Protein AF-A0A927MAY1-F1 (afdb_monomer)

Organism: NCBI:txid1544732

Nearest PDB structures (foldseek):
  9etf-assembly1_B  TM=7.112E-01  e=3.412E+00  Gallus gallus
  1p32-assembly1_A  TM=3.201E-01  e=2.098E+00  Homo sapiens
  2mm3-assembly1_A  TM=2.172E-01  e=4.013E+00  Homo sapiens

Solvent-accessible surface area (backbone atoms only — not comparable to full-atom values): 18296 Å² total; per-residue (Å²): 132,54,76,67,57,50,50,50,52,53,30,52,52,50,39,58,44,51,61,57,50,41,74,50,78,62,80,66,53,69,68,56,52,50,50,53,40,44,77,62,63,32,42,82,47,82,94,51,99,52,60,30,31,33,48,89,91,35,41,35,42,49,49,73,57,90,89,45,39,37,36,44,31,49,71,47,77,74,51,42,52,67,79,56,49,71,87,80,36,101,43,70,69,59,47,51,52,53,52,54,48,52,51,52,54,42,52,51,49,41,52,53,34,55,64,68,51,68,53,52,72,44,60,93,80,27,49,59,95,61,73,89,42,80,66,57,50,57,22,32,42,69,32,25,13,37,37,33,24,46,44,52,80,96,46,88,42,46,42,27,32,35,39,36,40,26,60,35,15,54,46,72,58,53,36,40,72,62,32,60,59,61,97,72,74,69,89,77,65,59,70,63,39,26,65,68,33,70,44,63,70,33,63,54,57,52,52,44,39,66,54,48,40,43,27,19,46,57,84,42,45,28,46,56,36,73,91,69,48,61,56,61,45,77,35,64,68,44,73,95,84,53,48,65,43,60,31,33,36,69,43,31,36,32,83,82,54,28,34,32,21,38,40,53,53,66,59,94,41,27,74,69,25,23,33,33,42,32,28,73,85,71,50,72,47,82,41,99,39,42,70,54,56,48,49,42,44,37,62,68,57,75,36,81,57,87,74,52,61,91,67,58,46,49,100,74,43,42,64,45,63,63,70,78,75,78,85,78,120

Mean predicted aligned error: 5.96 Å

pLDDT: mean 89.01, std 9.97, range [28.97, 97.81]

Foldseek 3Di:
DDPLVLLLVLLVLVLLLLQLCLVVQAQDDPVVNVVSCVVSVWDFDDDDPWTWTDDPPKIWTWDDDQQKTKIKIWRDWLDFLVVLPCVVDPDPVVSVVVVVVSVVVLLVSQVSSVVSSVFAAFDPLFDDPCVVADRWGWGDRNQWIWIWGQPDPPDRGIGTTIIMIMGGTPLVVLLCVQAPADPDADDDPQVVLCVQLVFHAAVLVVSCCRGHNFWDKQLFKTFQGSVRKHHWAWAFQDDPVRDTFFTWTWTIATPQGWTKIWRDDPRVPNNQTWIWIAAPVRDIDTDRHDPSSVSSNQSVVVHDDPRDDPCPPPPRMYIDHDDPCPPVD

Secondary structure (DSSP, 8-state):
--HHHHHHHHHHHHHHHHHHHTT--S---HHHHHHHHHHTT-EE-SS-SS-EEEETTEEEEEEE-SS-EEEEEEEEE---GGGS-GGGSSSHHHHHHHHHHHHHHHHHHHHHHHHHH-PPBPPTTS--TTTT-SSEEEEEETTEEEEEEEE-TTSSS--EEEEEEEE-SSHHHHHHHHSPPPS------HHHHHHHHTSPPPHHHHHHHHHT-SEEETTTEEEPPGGG--PPBPPPEETTTTEEPPPEEEEEEETTS-EEEEEPPPGGGGGG-EEEEE-TTS-EEEESS-HHHHHHHHHTTS---TTS-TTPSPSS--EEE---GGG--

Structure (mmCIF, N/CA/C/O backbone):
data_AF-A0A927MAY1-F1
#
_entry.id   AF-A0A927MAY1-F1
#
loop_
_atom_site.group_PDB
_atom_site.id
_atom_site.type_symbol
_atom_site.label_atom_id
_atom_site.label_alt_id
_atom_site.label_comp_id
_atom_site.label_asym_id
_atom_site.label_entity_id
_atom_site.label_seq_id
_atom_site.pdbx_PDB_ins_code
_atom_site.Cartn_x
_atom_site.Cartn_y
_atom_site.Cartn_z
_atom_site.occupancy
_atom_site.B_iso_or_equiv
_atom_site.auth_seq_id
_atom_site.auth_comp_id
_atom_site.auth_asym_id
_atom_site.auth_atom_id
_atom_site.pdbx_PDB_model_num
ATOM 1 N N . MET A 1 1 ? 18.427 -5.439 -33.978 1.00 66.19 1 MET A N 1
ATOM 2 C CA . MET A 1 1 ? 17.299 -5.083 -33.098 1.00 66.19 1 MET A CA 1
ATOM 3 C C . MET A 1 1 ? 17.628 -3.717 -32.536 1.00 66.19 1 MET A C 1
ATOM 5 O O . MET A 1 1 ? 18.771 -3.542 -32.130 1.00 66.19 1 MET A O 1
ATOM 9 N N . THR A 1 2 ? 16.739 -2.732 -32.656 1.00 87.19 2 THR A N 1
ATOM 10 C CA . THR A 1 2 ? 17.025 -1.386 -32.124 1.00 87.19 2 THR A CA 1
ATOM 11 C C . THR A 1 2 ? 16.888 -1.382 -30.598 1.00 87.19 2 THR A C 1
ATOM 13 O O . THR A 1 2 ? 16.208 -2.249 -30.052 1.00 87.19 2 THR A O 1
ATOM 16 N N . ARG A 1 3 ? 17.504 -0.411 -29.906 1.00 84.81 3 ARG A N 1
ATOM 17 C CA . ARG A 1 3 ? 17.357 -0.219 -28.447 1.00 84.81 3 ARG A CA 1
ATOM 18 C C . ARG A 1 3 ? 15.876 -0.131 -28.032 1.00 84.81 3 ARG A C 1
ATOM 20 O O . ARG A 1 3 ? 15.461 -0.735 -27.054 1.00 84.81 3 ARG A O 1
ATOM 27 N N . VAL A 1 4 ? 15.055 0.522 -28.857 1.00 81.69 4 VAL A N 1
ATOM 28 C CA . VAL A 1 4 ? 13.599 0.639 -28.669 1.00 81.69 4 VAL A CA 1
ATOM 29 C C . VAL A 1 4 ? 12.875 -0.711 -28.772 1.00 81.69 4 VAL A C 1
ATOM 31 O O . VAL A 1 4 ? 11.947 -0.970 -28.007 1.00 81.69 4 VAL A O 1
ATOM 34 N N . ASP A 1 5 ? 13.274 -1.587 -29.701 1.00 87.06 5 ASP A N 1
ATOM 35 C CA . ASP A 1 5 ? 12.659 -2.918 -29.837 1.00 87.06 5 ASP A CA 1
ATOM 36 C C . ASP A 1 5 ? 12.933 -3.800 -28.611 1.00 87.06 5 ASP A C 1
ATOM 38 O O . ASP A 1 5 ? 12.076 -4.594 -28.222 1.00 87.06 5 ASP A O 1
ATOM 42 N N . ASP A 1 6 ? 14.099 -3.627 -27.984 1.00 90.06 6 ASP A N 1
ATOM 43 C CA . ASP A 1 6 ? 14.466 -4.328 -26.755 1.00 90.06 6 ASP A CA 1
ATOM 44 C C . ASP A 1 6 ? 13.564 -3.911 -25.582 1.00 90.06 6 ASP A C 1
ATOM 46 O O . ASP A 1 6 ? 12.919 -4.755 -24.955 1.00 90.06 6 ASP A O 1
ATOM 50 N N . TYR A 1 7 ? 13.381 -2.604 -25.363 1.00 88.94 7 TYR A N 1
ATOM 51 C CA . TYR A 1 7 ? 12.480 -2.098 -24.319 1.00 88.94 7 TYR A CA 1
ATOM 52 C C . TYR A 1 7 ? 11.027 -2.534 -24.514 1.00 88.94 7 TYR A C 1
ATOM 54 O O . TYR A 1 7 ? 10.342 -2.858 -23.542 1.00 88.94 7 TYR A O 1
ATOM 62 N N . ARG A 1 8 ? 10.555 -2.627 -25.762 1.00 89.31 8 ARG A N 1
ATOM 63 C CA . ARG A 1 8 ? 9.222 -3.175 -26.058 1.00 89.31 8 ARG A CA 1
ATOM 64 C C . ARG A 1 8 ? 9.106 -4.644 -25.668 1.00 89.31 8 ARG A C 1
ATOM 66 O O . ARG A 1 8 ? 8.098 -5.028 -25.082 1.00 89.31 8 ARG A O 1
ATOM 73 N N . ALA A 1 9 ? 10.127 -5.453 -25.944 1.00 90.75 9 ALA A N 1
ATOM 74 C CA . ALA A 1 9 ? 10.134 -6.856 -25.543 1.00 90.75 9 ALA A CA 1
ATOM 75 C C . ALA A 1 9 ? 10.132 -7.012 -24.010 1.00 90.75 9 ALA A C 1
ATOM 77 O O . ALA A 1 9 ? 9.405 -7.858 -23.483 1.00 90.75 9 ALA A O 1
ATOM 78 N N . ARG A 1 10 ? 10.886 -6.174 -23.283 1.00 92.56 10 ARG A N 1
ATOM 79 C CA . ARG A 1 10 ? 10.865 -6.129 -21.808 1.00 92.56 10 ARG A CA 1
ATOM 80 C C . ARG A 1 10 ? 9.489 -5.706 -21.273 1.00 92.56 10 ARG A C 1
ATOM 82 O O . ARG A 1 10 ? 8.960 -6.358 -20.373 1.00 92.56 10 ARG A O 1
ATOM 89 N N . ALA A 1 11 ? 8.867 -4.692 -21.879 1.00 91.19 11 ALA A N 1
ATOM 90 C CA . ALA A 1 11 ? 7.514 -4.249 -21.538 1.00 91.19 11 ALA A CA 1
ATOM 91 C C . ALA A 1 11 ? 6.457 -5.341 -21.775 1.00 91.19 11 ALA A C 1
ATOM 93 O O . ALA A 1 11 ? 5.590 -5.542 -20.929 1.00 91.19 11 ALA A O 1
ATOM 94 N N . ASP A 1 12 ? 6.545 -6.092 -22.878 1.00 91.94 12 ASP A N 1
ATOM 95 C CA . ASP A 1 12 ? 5.635 -7.209 -23.166 1.00 91.94 12 ASP A CA 1
ATOM 96 C C . ASP A 1 12 ? 5.771 -8.341 -22.125 1.00 91.94 12 ASP A C 1
ATOM 98 O O . ASP A 1 12 ? 4.766 -8.918 -21.698 1.00 91.94 12 ASP A O 1
ATOM 102 N N . ARG A 1 13 ? 6.995 -8.631 -21.652 1.00 93.62 13 ARG A N 1
ATOM 103 C CA . ARG A 1 13 ? 7.222 -9.584 -20.546 1.00 93.62 13 ARG A CA 1
ATOM 104 C C . ARG A 1 13 ? 6.607 -9.087 -19.238 1.00 93.62 13 ARG A C 1
ATOM 106 O O . ARG A 1 13 ? 5.946 -9.866 -18.549 1.00 93.62 13 ARG A O 1
ATOM 113 N N . LEU A 1 14 ? 6.789 -7.806 -18.911 1.00 94.38 14 LEU A N 1
ATOM 114 C CA . LEU A 1 14 ? 6.176 -7.192 -17.734 1.00 94.38 14 LEU A CA 1
ATOM 115 C C . LEU A 1 14 ? 4.644 -7.228 -17.824 1.00 94.38 14 LEU A C 1
ATOM 117 O O . LEU A 1 14 ? 3.992 -7.615 -16.861 1.00 94.38 14 LEU A O 1
ATOM 121 N N . ALA A 1 15 ? 4.063 -6.906 -18.981 1.00 92.81 15 ALA A N 1
ATOM 122 C CA . ALA A 1 15 ? 2.619 -6.966 -19.202 1.00 92.81 15 ALA A CA 1
ATOM 123 C C . ALA A 1 15 ? 2.067 -8.382 -18.972 1.00 92.81 15 ALA A C 1
ATOM 125 O O . ALA A 1 15 ? 1.061 -8.558 -18.282 1.00 92.81 15 ALA A O 1
ATOM 126 N N . ALA A 1 16 ? 2.751 -9.403 -19.500 1.00 92.31 16 ALA A N 1
ATOM 127 C CA . ALA A 1 16 ? 2.379 -10.800 -19.294 1.00 92.31 16 ALA A CA 1
ATOM 128 C C . ALA A 1 16 ? 2.469 -11.221 -17.817 1.00 92.31 16 ALA A C 1
ATOM 130 O O . ALA A 1 16 ? 1.632 -11.995 -17.346 1.00 92.31 16 ALA A O 1
ATOM 131 N N . LEU A 1 17 ? 3.462 -10.708 -17.084 1.00 94.38 17 LEU A N 1
ATOM 132 C CA . LEU A 1 17 ? 3.598 -10.927 -15.647 1.00 94.38 17 LEU A CA 1
ATOM 133 C C . LEU A 1 17 ? 2.451 -10.261 -14.872 1.00 94.38 17 LEU A C 1
ATOM 135 O O . LEU A 1 17 ? 1.750 -10.932 -14.115 1.00 94.38 17 LEU A O 1
ATOM 139 N N . VAL A 1 18 ? 2.212 -8.969 -15.108 1.00 93.88 18 VAL A N 1
ATOM 140 C CA . VAL A 1 18 ? 1.150 -8.184 -14.461 1.00 93.88 18 VAL A CA 1
ATOM 141 C C . VAL A 1 18 ? -0.225 -8.814 -14.691 1.00 93.88 18 VAL A C 1
ATOM 143 O O . VAL A 1 18 ? -1.005 -8.951 -13.748 1.00 93.88 18 VAL A O 1
ATOM 146 N N . ALA A 1 19 ? -0.514 -9.269 -15.914 1.00 92.81 19 ALA A N 1
ATOM 147 C CA . ALA A 1 19 ? -1.774 -9.933 -16.235 1.00 92.81 19 ALA A CA 1
ATOM 148 C C . ALA A 1 19 ? -2.038 -11.148 -15.332 1.00 92.81 19 ALA A C 1
ATOM 150 O O . ALA A 1 19 ? -3.167 -1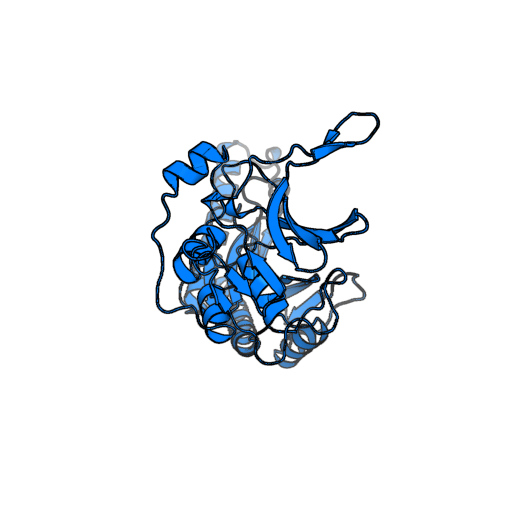1.362 -14.902 1.00 92.81 19 ALA A O 1
ATOM 151 N N . ARG A 1 20 ? -1.003 -11.915 -14.975 1.00 94.38 20 ARG A N 1
ATOM 152 C CA . ARG A 1 20 ? -1.148 -13.078 -14.089 1.00 94.38 20 ARG A CA 1
ATOM 153 C C . ARG A 1 20 ? -1.373 -12.675 -12.634 1.00 94.38 20 ARG A C 1
ATOM 155 O O . ARG A 1 20 ? -2.191 -13.301 -11.965 1.00 94.38 20 ARG A O 1
ATOM 162 N N . PHE A 1 21 ? -0.719 -11.609 -12.168 1.00 91.62 21 PHE A N 1
ATOM 163 C CA . PHE A 1 21 ? -0.942 -11.069 -10.822 1.00 91.62 21 PHE A CA 1
ATOM 164 C C . PHE A 1 21 ? -2.362 -10.552 -10.609 1.00 91.62 21 PHE A C 1
ATOM 166 O O . PHE A 1 21 ? -2.858 -10.616 -9.490 1.00 91.62 21 PHE A O 1
ATOM 173 N N . THR A 1 22 ? -3.064 -10.129 -11.666 1.00 91.25 22 THR A N 1
ATOM 174 C CA . THR A 1 22 ? -4.462 -9.673 -11.541 1.00 91.25 22 THR A CA 1
ATOM 175 C C . THR A 1 22 ? -5.414 -10.756 -11.018 1.00 91.25 22 THR A C 1
ATOM 177 O O . THR A 1 22 ? -6.485 -10.430 -10.511 1.00 91.25 22 THR A O 1
ATOM 180 N N . HIS A 1 23 ? -5.026 -12.034 -11.100 1.00 91.06 23 HIS A N 1
ATOM 181 C CA . HIS A 1 23 ? -5.785 -13.149 -10.537 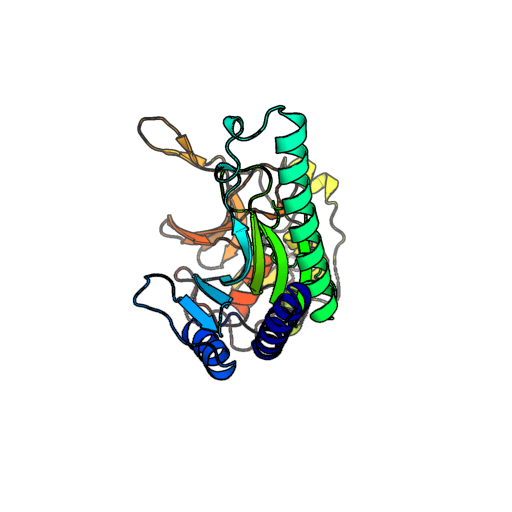1.00 91.06 23 HIS A CA 1
ATOM 182 C C . HIS A 1 23 ? -5.541 -13.360 -9.034 1.00 91.06 23 HIS A C 1
ATOM 184 O O . HIS A 1 23 ? -6.320 -14.063 -8.391 1.00 91.06 23 HIS A O 1
ATOM 190 N N . LEU A 1 24 ? -4.489 -12.762 -8.465 1.00 90.88 24 LEU A N 1
ATOM 191 C CA . LEU A 1 24 ? -4.218 -12.783 -7.029 1.00 90.88 24 LEU A CA 1
ATOM 192 C C . LEU A 1 24 ? -4.941 -11.607 -6.369 1.00 90.88 24 LEU A C 1
ATOM 194 O O . LEU A 1 24 ? -4.525 -10.454 -6.485 1.00 90.88 24 LEU A O 1
ATOM 198 N N . VAL A 1 25 ? -6.057 -11.926 -5.715 1.00 88.31 25 VAL A N 1
ATOM 199 C CA . VAL A 1 25 ? -6.970 -10.942 -5.115 1.00 88.31 25 VAL A CA 1
ATOM 200 C C . VAL A 1 25 ? -6.521 -10.506 -3.719 1.00 88.31 25 VAL A C 1
ATOM 202 O O . VAL A 1 25 ? -6.665 -9.340 -3.354 1.00 88.31 25 VAL A O 1
ATOM 205 N N . ASP A 1 26 ? -5.974 -11.440 -2.948 1.00 90.25 26 ASP A N 1
ATOM 206 C CA . ASP A 1 26 ? -5.480 -11.215 -1.591 1.00 90.25 26 ASP A CA 1
ATOM 207 C C . ASP A 1 26 ? -3.953 -11.204 -1.562 1.00 90.25 26 ASP A C 1
ATOM 209 O O . ASP A 1 26 ? -3.307 -11.578 -2.546 1.00 90.25 26 ASP A O 1
ATOM 213 N N . LEU A 1 27 ? -3.386 -10.774 -0.430 1.00 90.06 27 LEU A N 1
ATOM 214 C CA . LEU A 1 27 ? -1.944 -10.759 -0.210 1.00 90.06 27 LEU A CA 1
ATOM 215 C C . LEU A 1 27 ? -1.378 -12.172 -0.436 1.00 90.06 27 LEU A C 1
ATOM 217 O O . LEU A 1 27 ? -1.691 -13.082 0.338 1.00 90.06 27 LEU A O 1
ATOM 221 N N . PRO A 1 28 ? -0.567 -12.389 -1.483 1.00 91.62 28 PRO A N 1
ATOM 222 C CA . PRO A 1 28 ? -0.097 -13.725 -1.788 1.00 91.62 28 PRO A CA 1
ATOM 223 C C . PRO A 1 28 ? 1.062 -14.128 -0.881 1.00 91.62 28 PRO A C 1
ATOM 225 O O . PRO A 1 28 ? 1.918 -13.322 -0.515 1.00 91.62 28 PRO A O 1
ATOM 228 N N . SER A 1 29 ? 1.127 -15.421 -0.586 1.00 91.50 29 SER A N 1
ATOM 229 C CA . SER A 1 29 ? 2.325 -16.041 -0.025 1.00 91.50 29 SER A CA 1
ATOM 230 C C . SER A 1 29 ? 3.487 -16.001 -1.020 1.00 91.50 29 SER A C 1
ATOM 232 O O . SER A 1 29 ? 3.288 -15.909 -2.235 1.00 91.50 29 SER A O 1
ATOM 234 N N . LEU A 1 30 ? 4.714 -16.144 -0.511 1.00 92.19 30 LEU A N 1
ATOM 235 C CA . LEU A 1 30 ? 5.898 -16.238 -1.363 1.00 92.19 30 LEU A CA 1
ATOM 236 C C . LEU A 1 30 ? 5.768 -17.366 -2.399 1.00 92.19 30 LEU A C 1
ATOM 238 O O . LEU A 1 30 ? 6.057 -17.138 -3.568 1.00 92.19 30 LEU A O 1
ATOM 242 N N . ASP A 1 31 ? 5.265 -18.538 -2.006 1.00 92.75 31 ASP A N 1
ATOM 243 C CA . ASP A 1 31 ? 5.102 -19.682 -2.910 1.00 92.75 31 ASP A CA 1
ATOM 244 C C . ASP A 1 31 ? 4.139 -19.379 -4.069 1.00 92.75 31 ASP A C 1
ATOM 246 O O . ASP A 1 31 ? 4.409 -19.755 -5.208 1.00 92.75 31 ASP A O 1
ATOM 250 N N . GLN A 1 32 ? 3.054 -18.638 -3.814 1.00 93.69 32 GLN A N 1
ATOM 251 C CA . GLN A 1 32 ? 2.127 -18.202 -4.867 1.00 93.69 32 GLN A CA 1
ATOM 252 C C . GLN A 1 32 ? 2.781 -17.206 -5.831 1.00 93.69 32 GLN A C 1
ATOM 254 O O . GLN A 1 32 ? 2.571 -17.298 -7.039 1.00 93.69 32 GLN A O 1
ATOM 259 N N . ILE A 1 33 ? 3.587 -16.266 -5.323 1.00 94.06 33 ILE A N 1
ATOM 260 C CA . ILE A 1 33 ? 4.334 -15.333 -6.181 1.00 94.06 33 ILE A CA 1
ATOM 261 C C . ILE A 1 33 ? 5.341 -16.098 -7.048 1.00 94.06 33 ILE A C 1
ATOM 263 O O . ILE A 1 33 ? 5.440 -15.844 -8.250 1.00 94.06 33 ILE A O 1
ATOM 267 N N . VAL A 1 34 ? 6.071 -17.044 -6.451 1.00 94.38 34 VAL A N 1
ATOM 268 C CA . VAL A 1 34 ? 7.040 -17.893 -7.155 1.00 94.38 34 VAL A CA 1
ATOM 269 C C . VAL A 1 34 ? 6.353 -18.703 -8.254 1.00 94.38 34 VAL A C 1
ATOM 271 O O . VAL A 1 34 ? 6.840 -18.717 -9.382 1.00 94.38 34 VAL A O 1
ATOM 274 N N . ASP A 1 35 ? 5.206 -19.320 -7.967 1.00 95.19 35 ASP A N 1
ATOM 275 C CA . ASP A 1 35 ? 4.431 -20.076 -8.956 1.00 95.19 35 ASP A CA 1
ATOM 276 C C . ASP A 1 35 ? 3.974 -19.198 -10.134 1.00 95.19 35 ASP A C 1
ATOM 278 O O . ASP A 1 35 ? 4.132 -19.578 -11.300 1.00 95.19 35 ASP A O 1
ATOM 282 N N . VAL A 1 36 ? 3.497 -17.977 -9.855 1.00 95.50 36 VAL A N 1
ATOM 283 C CA . VAL A 1 36 ? 3.126 -17.008 -10.899 1.00 95.50 36 VAL A CA 1
ATOM 284 C C . VAL A 1 36 ? 4.321 -16.645 -11.778 1.00 95.50 36 VAL A C 1
ATOM 286 O O . VAL A 1 36 ? 4.189 -16.652 -13.005 1.00 95.50 36 VAL A O 1
ATOM 289 N N . LEU A 1 37 ? 5.483 -16.362 -11.183 1.00 95.38 37 LEU A N 1
ATOM 290 C CA . LEU A 1 37 ? 6.709 -16.031 -11.914 1.00 95.38 37 LEU A CA 1
ATOM 291 C C . LEU A 1 37 ? 7.184 -17.198 -12.785 1.00 95.38 37 LEU A C 1
ATOM 293 O O . LEU A 1 37 ? 7.416 -17.016 -13.982 1.00 95.38 37 LEU A O 1
ATOM 297 N N . VAL A 1 38 ? 7.265 -18.405 -12.225 1.00 95.31 38 VAL A N 1
ATOM 298 C CA . VAL A 1 38 ? 7.685 -19.607 -12.962 1.00 95.31 38 VAL A CA 1
ATOM 299 C C . VAL A 1 38 ? 6.732 -19.896 -14.120 1.00 95.31 38 VAL A C 1
ATOM 301 O O . VAL A 1 38 ? 7.170 -20.107 -15.251 1.00 95.31 38 VAL A O 1
ATOM 304 N N . THR A 1 39 ? 5.422 -19.809 -13.888 1.00 95.06 39 THR A N 1
ATOM 305 C CA . THR A 1 39 ? 4.410 -20.002 -14.939 1.00 95.06 39 THR A CA 1
ATOM 306 C C . THR A 1 39 ? 4.451 -18.884 -15.992 1.00 95.06 39 THR A C 1
ATOM 308 O O . THR A 1 39 ? 4.083 -19.096 -17.151 1.00 95.06 39 THR A O 1
ATOM 311 N N . ALA A 1 40 ? 4.925 -17.692 -15.624 1.00 94.50 40 ALA A N 1
ATOM 312 C CA . ALA A 1 40 ? 5.203 -16.592 -16.545 1.00 94.50 40 ALA A CA 1
ATOM 313 C C . ALA A 1 40 ? 6.520 -16.759 -17.331 1.00 94.50 40 ALA A C 1
ATOM 315 O O . ALA A 1 40 ? 6.827 -15.912 -18.167 1.00 94.50 40 ALA A O 1
ATOM 316 N N . GLY A 1 41 ? 7.275 -17.839 -17.105 1.00 95.62 41 GLY A N 1
ATOM 317 C CA . GLY A 1 41 ? 8.533 -18.132 -17.796 1.00 95.62 41 GLY A CA 1
ATOM 318 C C . GLY A 1 41 ? 9.775 -17.536 -17.130 1.00 95.62 41 GLY A C 1
ATOM 319 O O . GLY A 1 41 ? 10.829 -17.481 -17.762 1.00 95.62 41 GLY A O 1
ATOM 320 N N . TRP A 1 42 ? 9.669 -17.090 -15.877 1.00 96.31 42 TRP A N 1
ATOM 321 C CA . TRP A 1 42 ? 10.807 -16.601 -15.105 1.00 96.31 42 TRP A CA 1
ATOM 322 C C . TRP A 1 42 ? 11.514 -17.755 -14.401 1.00 96.31 42 TRP A C 1
ATOM 324 O O . TRP A 1 42 ? 10.881 -18.663 -13.866 1.00 96.31 42 TRP A O 1
ATOM 334 N N . SER A 1 43 ? 12.840 -17.715 -14.380 1.00 96.00 43 SER A N 1
ATOM 335 C CA . SER A 1 43 ? 13.671 -18.734 -13.740 1.00 96.00 43 SER A CA 1
ATOM 336 C C . SER A 1 43 ? 14.272 -18.194 -12.444 1.00 96.00 43 SER A C 1
ATOM 338 O O . SER A 1 43 ? 14.778 -17.073 -12.452 1.00 96.00 43 SER A O 1
ATOM 340 N N . PRO A 1 44 ? 14.255 -18.950 -11.333 1.00 94.81 44 PRO A N 1
ATOM 341 C CA . PRO A 1 44 ? 14.945 -18.542 -10.115 1.00 94.81 44 PRO A CA 1
ATOM 342 C C . PRO A 1 44 ? 16.459 -18.467 -10.362 1.00 94.81 44 PRO A C 1
ATOM 344 O O . PRO A 1 44 ? 17.032 -19.317 -11.047 1.00 94.81 44 PRO A O 1
ATOM 347 N N . SER A 1 45 ? 17.111 -17.457 -9.793 1.00 91.06 45 SER A N 1
ATOM 348 C CA . SER A 1 45 ? 18.528 -17.164 -9.993 1.00 91.06 45 SER A CA 1
ATOM 349 C C . SER A 1 45 ? 19.276 -17.132 -8.658 1.00 91.06 45 SER A C 1
ATOM 351 O O . SER A 1 45 ? 19.089 -16.239 -7.837 1.00 91.06 45 SER A O 1
ATOM 353 N N . GLY A 1 46 ? 20.156 -18.115 -8.449 1.00 81.25 46 GLY A N 1
ATOM 354 C CA . GLY A 1 46 ? 21.091 -18.150 -7.321 1.00 81.25 46 GLY A CA 1
ATOM 355 C C . GLY A 1 46 ? 20.474 -18.418 -5.941 1.00 81.25 46 GLY A C 1
ATOM 356 O O . GLY A 1 46 ? 19.264 -18.524 -5.759 1.00 81.25 46 GLY A O 1
ATOM 357 N N . ALA A 1 47 ? 21.355 -18.545 -4.946 1.00 71.75 47 ALA A N 1
ATOM 358 C CA . ALA A 1 47 ? 21.008 -18.679 -3.532 1.00 71.75 47 ALA A CA 1
ATOM 359 C C . ALA A 1 47 ? 21.134 -17.311 -2.839 1.00 71.75 47 ALA A C 1
ATOM 361 O O . ALA A 1 47 ? 22.022 -17.094 -2.018 1.00 71.75 47 ALA A O 1
ATOM 362 N N . SER A 1 48 ? 20.298 -16.354 -3.239 1.00 73.62 48 SER A N 1
ATOM 363 C CA . SER A 1 48 ? 20.193 -15.056 -2.566 1.00 73.62 4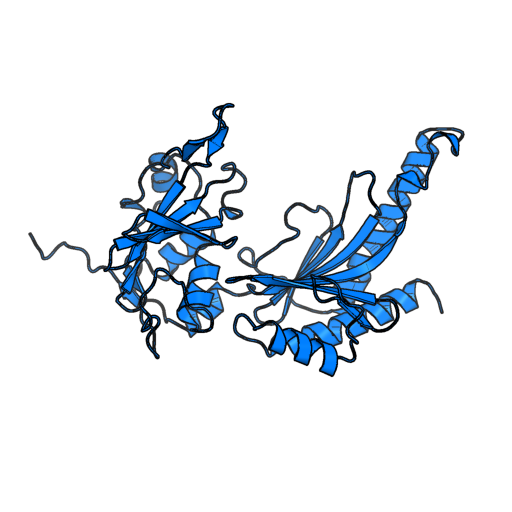8 SER A CA 1
ATOM 364 C C . SER A 1 48 ? 19.211 -15.158 -1.389 1.00 73.62 48 SER A C 1
ATOM 366 O O . SER A 1 48 ? 18.218 -15.880 -1.498 1.00 73.62 48 SER A O 1
ATOM 368 N N . PRO A 1 49 ? 19.431 -14.432 -0.273 1.00 75.00 49 PRO A N 1
ATOM 369 C CA . PRO A 1 49 ? 18.445 -14.336 0.809 1.00 75.00 49 PRO A CA 1
ATOM 370 C C . PRO A 1 49 ? 17.121 -13.704 0.345 1.00 75.00 49 PRO A C 1
ATOM 372 O O . PRO A 1 49 ? 16.083 -13.920 0.965 1.00 75.00 49 PRO A O 1
ATOM 375 N N . HIS A 1 50 ? 17.151 -12.950 -0.756 1.00 78.44 50 HIS A N 1
ATOM 376 C CA . HIS A 1 50 ? 15.968 -12.449 -1.443 1.00 78.44 50 HIS A CA 1
ATOM 377 C C . HIS A 1 50 ? 15.788 -13.212 -2.758 1.00 78.44 50 HIS A C 1
ATOM 379 O O . HIS A 1 50 ? 16.706 -13.169 -3.585 1.00 78.44 50 HIS A O 1
ATOM 385 N N . PRO A 1 51 ? 14.649 -13.897 -2.970 1.00 88.88 51 PRO A N 1
ATOM 386 C CA . PRO A 1 51 ? 14.400 -14.643 -4.194 1.00 88.88 51 PRO A CA 1
ATOM 387 C C . PRO A 1 51 ? 14.547 -13.742 -5.422 1.00 88.88 51 PRO A C 1
ATOM 389 O O . PRO A 1 51 ? 13.844 -12.738 -5.569 1.00 88.88 51 PRO A O 1
ATOM 392 N N . LEU A 1 52 ? 15.496 -14.109 -6.279 1.00 93.69 52 LEU A N 1
ATOM 393 C CA . LEU A 1 52 ? 15.811 -13.424 -7.522 1.00 93.69 52 LEU A CA 1
ATOM 394 C C . LEU A 1 52 ? 15.303 -14.271 -8.682 1.00 93.69 52 LEU A C 1
ATOM 396 O O . LEU A 1 52 ? 15.479 -15.489 -8.681 1.00 93.69 52 LEU A O 1
ATOM 400 N N . PHE A 1 53 ? 14.704 -13.631 -9.676 1.00 95.75 53 PHE A N 1
ATOM 401 C CA . PHE A 1 53 ? 14.179 -14.286 -10.865 1.00 95.75 53 PHE A CA 1
ATOM 402 C C . PHE A 1 53 ? 14.683 -13.585 -12.114 1.00 95.75 53 PHE A C 1
ATOM 404 O O . PHE A 1 53 ? 14.820 -12.366 -12.128 1.00 95.75 53 PHE A O 1
ATOM 411 N N . THR A 1 54 ? 14.933 -14.342 -13.174 1.00 95.06 54 THR A N 1
ATOM 412 C CA . THR A 1 54 ? 15.355 -13.797 -14.463 1.00 95.06 54 THR A CA 1
ATOM 413 C C . THR A 1 54 ? 14.458 -14.290 -15.589 1.00 95.06 54 THR A C 1
ATOM 415 O O . THR A 1 54 ? 13.998 -15.434 -15.598 1.00 95.06 54 THR A O 1
ATOM 418 N N . ALA A 1 55 ? 14.210 -13.419 -16.559 1.00 94.31 55 ALA A N 1
ATOM 419 C CA . ALA A 1 55 ? 13.545 -13.753 -17.811 1.00 94.31 55 ALA A CA 1
ATOM 420 C C . ALA A 1 55 ? 14.289 -13.050 -18.946 1.00 94.31 55 ALA A C 1
ATOM 422 O O . ALA A 1 55 ? 14.051 -11.874 -19.228 1.00 94.31 55 ALA A O 1
ATOM 423 N N . GLY A 1 56 ? 15.216 -13.776 -19.577 1.00 91.75 56 GLY A N 1
ATOM 424 C CA . GLY A 1 56 ? 16.191 -13.198 -20.499 1.00 91.75 56 GLY A CA 1
ATOM 425 C C . GLY A 1 56 ? 17.195 -12.325 -19.748 1.00 91.75 56 GLY A C 1
ATOM 426 O O . GLY A 1 56 ? 17.929 -12.814 -18.898 1.00 91.75 56 GLY A O 1
ATOM 427 N N . ASP A 1 57 ? 17.201 -11.045 -20.080 1.00 90.44 57 ASP A N 1
ATOM 428 C CA . ASP A 1 57 ? 18.034 -9.970 -19.540 1.00 90.44 57 ASP A CA 1
ATOM 429 C C . ASP A 1 57 ? 17.358 -9.158 -18.423 1.00 90.44 57 ASP A C 1
ATOM 431 O O . ASP A 1 57 ? 17.987 -8.297 -17.819 1.00 90.44 57 ASP A O 1
ATOM 435 N N . VAL A 1 58 ? 16.084 -9.433 -18.136 1.00 93.62 58 VAL A N 1
ATOM 436 C CA . VAL A 1 58 ? 15.316 -8.740 -17.096 1.00 93.62 58 VAL A CA 1
ATOM 437 C C . VAL A 1 58 ? 15.424 -9.509 -15.788 1.00 93.62 58 VAL A C 1
ATOM 439 O O . VAL A 1 58 ? 15.294 -10.739 -15.770 1.00 93.62 58 VAL A O 1
ATOM 442 N N . THR A 1 59 ? 15.600 -8.774 -14.693 1.00 93.69 59 THR A N 1
ATOM 443 C CA . THR A 1 59 ? 15.709 -9.327 -13.343 1.00 93.69 59 THR A CA 1
ATOM 444 C C . THR A 1 59 ? 14.559 -8.838 -12.468 1.00 93.69 59 THR A C 1
ATOM 446 O O . THR A 1 59 ? 14.209 -7.661 -12.492 1.00 93.69 59 THR A O 1
ATOM 449 N N . ALA A 1 60 ? 13.978 -9.742 -11.683 1.00 94.81 60 ALA A N 1
ATOM 450 C CA . ALA A 1 60 ? 12.943 -9.450 -10.703 1.00 94.81 60 ALA A CA 1
ATOM 451 C C . ALA A 1 60 ? 13.402 -9.845 -9.295 1.00 94.81 60 ALA A C 1
ATOM 453 O O . ALA A 1 60 ? 13.911 -10.948 -9.080 1.00 94.81 60 ALA A O 1
ATOM 454 N N . ARG A 1 61 ? 13.194 -8.951 -8.327 1.00 94.56 61 ARG A N 1
ATOM 455 C CA . ARG A 1 61 ? 13.465 -9.154 -6.898 1.00 94.56 61 ARG A CA 1
ATOM 456 C C . ARG A 1 61 ? 12.143 -9.175 -6.145 1.00 94.56 61 ARG A C 1
ATOM 458 O O . ARG A 1 61 ? 11.340 -8.255 -6.287 1.00 94.56 61 ARG A O 1
ATOM 465 N N . ILE A 1 62 ? 11.931 -10.203 -5.330 1.00 93.00 62 ILE A N 1
ATOM 466 C CA . ILE A 1 62 ? 10.712 -10.340 -4.528 1.00 93.00 62 ILE A CA 1
ATOM 467 C C . ILE A 1 62 ? 11.000 -9.944 -3.084 1.00 93.00 62 ILE A C 1
ATOM 469 O O . ILE A 1 62 ? 11.970 -10.413 -2.479 1.00 93.00 62 ILE A O 1
ATOM 473 N N . ARG A 1 63 ? 10.104 -9.150 -2.501 1.00 90.38 63 ARG A N 1
ATOM 474 C CA . ARG A 1 63 ? 10.033 -8.938 -1.058 1.00 90.38 63 ARG A CA 1
ATOM 475 C C . ARG A 1 63 ? 8.609 -9.209 -0.592 1.00 90.38 63 ARG A C 1
ATOM 477 O O . ARG A 1 63 ? 7.667 -8.546 -1.005 1.00 90.38 63 ARG A O 1
ATOM 484 N N . VAL A 1 64 ? 8.469 -10.197 0.280 1.00 87.94 64 VAL A N 1
ATOM 485 C CA . VAL A 1 64 ? 7.213 -10.499 0.966 1.00 87.94 64 VAL A CA 1
ATOM 486 C C . VAL A 1 64 ? 7.475 -10.318 2.448 1.00 87.94 64 VAL A C 1
ATOM 488 O O . VAL A 1 64 ? 8.421 -10.895 2.985 1.00 87.94 64 VAL A O 1
ATOM 491 N N . ASP A 1 65 ? 6.650 -9.505 3.085 1.00 86.44 65 ASP A N 1
ATOM 492 C CA . ASP A 1 65 ? 6.580 -9.375 4.534 1.00 86.44 65 ASP A CA 1
ATOM 493 C C . ASP A 1 65 ? 5.150 -9.708 4.983 1.00 86.44 65 ASP A C 1
ATOM 495 O O . ASP A 1 65 ? 4.268 -10.030 4.188 1.00 86.44 65 ASP A O 1
ATOM 499 N N . ARG A 1 66 ? 4.908 -9.628 6.283 1.00 84.12 66 ARG A N 1
ATOM 500 C CA . ARG A 1 66 ? 3.661 -9.963 6.959 1.00 84.12 66 ARG A CA 1
ATOM 501 C C . ARG A 1 66 ? 2.418 -9.299 6.361 1.00 84.12 66 ARG A C 1
ATOM 503 O O . ARG A 1 66 ? 1.362 -9.914 6.354 1.00 84.12 66 ARG A O 1
ATOM 510 N N . ALA A 1 67 ? 2.534 -8.066 5.869 1.00 86.75 67 ALA A N 1
ATOM 511 C CA . ALA A 1 67 ? 1.400 -7.297 5.343 1.00 86.75 67 ALA A CA 1
ATOM 512 C C . ALA A 1 67 ? 1.639 -6.704 3.942 1.00 86.75 67 ALA A C 1
ATOM 514 O O . ALA A 1 67 ? 0.796 -5.963 3.430 1.00 86.75 67 ALA A O 1
ATOM 515 N N . THR A 1 68 ? 2.779 -7.009 3.319 1.00 89.69 68 THR A N 1
ATOM 516 C CA . THR A 1 68 ? 3.184 -6.436 2.032 1.00 89.69 68 THR A CA 1
ATOM 517 C C . THR A 1 68 ? 3.760 -7.506 1.118 1.00 89.69 68 THR A C 1
ATOM 519 O O . THR A 1 68 ? 4.438 -8.435 1.551 1.00 89.69 68 THR A O 1
ATOM 522 N N . ALA A 1 69 ? 3.496 -7.356 -0.173 1.00 92.44 69 ALA A N 1
ATOM 523 C CA . ALA A 1 69 ? 4.138 -8.127 -1.222 1.00 92.44 69 ALA A CA 1
ATOM 524 C C . ALA A 1 69 ? 4.550 -7.148 -2.313 1.00 92.44 69 ALA A C 1
ATOM 526 O O . ALA A 1 69 ? 3.697 -6.443 -2.860 1.00 92.44 69 ALA A O 1
ATOM 527 N N . THR A 1 70 ? 5.849 -7.094 -2.592 1.00 93.50 70 THR A N 1
ATOM 528 C CA . THR A 1 70 ? 6.418 -6.246 -3.631 1.00 93.50 70 THR A CA 1
ATOM 529 C C . THR A 1 70 ? 7.322 -7.042 -4.558 1.00 93.50 70 THR A C 1
ATOM 531 O O . THR A 1 70 ? 8.026 -7.974 -4.151 1.00 93.50 70 THR A O 1
ATOM 534 N N . ILE A 1 71 ? 7.282 -6.679 -5.835 1.00 93.81 71 ILE A N 1
ATOM 535 C CA . ILE A 1 71 ? 8.137 -7.245 -6.873 1.00 93.81 71 ILE A CA 1
ATOM 536 C C . ILE A 1 71 ? 8.745 -6.079 -7.628 1.00 93.81 71 ILE A C 1
ATOM 538 O O . ILE A 1 71 ? 8.034 -5.332 -8.294 1.00 93.81 71 ILE A O 1
ATOM 542 N N . ALA A 1 72 ? 10.056 -5.941 -7.509 1.00 94.38 72 ALA A N 1
ATOM 543 C CA . ALA A 1 72 ? 10.842 -4.952 -8.225 1.00 94.38 72 ALA A CA 1
ATOM 544 C C . ALA A 1 72 ? 11.406 -5.597 -9.490 1.00 94.38 72 ALA A C 1
ATOM 546 O O . ALA A 1 72 ? 12.130 -6.590 -9.397 1.00 94.38 72 ALA A O 1
ATOM 547 N N . VAL A 1 73 ? 11.060 -5.065 -10.658 1.00 93.94 73 VAL A N 1
ATOM 548 C CA . VAL A 1 73 ? 11.524 -5.537 -11.964 1.00 93.94 73 VAL A CA 1
ATOM 549 C C . VAL A 1 73 ? 12.412 -4.471 -12.585 1.00 93.94 73 VAL A C 1
ATOM 551 O O . VAL A 1 73 ? 11.941 -3.390 -12.927 1.00 93.94 73 VAL A O 1
ATOM 554 N N . GLU A 1 74 ? 13.687 -4.788 -12.759 1.00 92.94 74 GLU A N 1
ATOM 555 C CA . GLU A 1 74 ? 14.664 -3.895 -13.377 1.00 92.94 74 GLU A CA 1
ATOM 556 C C . GLU A 1 74 ? 14.517 -3.940 -14.900 1.00 92.94 74 GLU A C 1
ATOM 558 O O . GLU A 1 74 ? 14.734 -4.982 -15.522 1.00 92.94 74 GLU A O 1
ATOM 563 N N . LEU A 1 75 ? 14.091 -2.829 -15.503 1.00 90.56 75 LEU A N 1
ATOM 564 C CA . LEU A 1 75 ? 13.721 -2.759 -16.917 1.00 90.56 75 LEU A CA 1
ATOM 565 C C . LEU A 1 75 ? 14.823 -2.194 -17.799 1.00 90.56 75 LEU A C 1
ATOM 567 O O . LEU A 1 75 ? 14.874 -2.549 -18.975 1.00 90.56 75 LEU A O 1
ATOM 571 N N . ALA A 1 76 ? 15.660 -1.305 -17.279 1.00 88.06 76 ALA A N 1
ATOM 572 C CA . ALA A 1 76 ? 16.787 -0.716 -17.988 1.00 88.06 76 ALA A CA 1
ATOM 573 C C . ALA A 1 76 ? 17.809 -0.165 -16.992 1.00 88.06 76 ALA A C 1
ATOM 575 O O . ALA A 1 76 ? 17.424 0.343 -15.944 1.00 88.06 76 ALA A O 1
ATOM 576 N N . ASP A 1 77 ? 19.079 -0.243 -17.374 1.00 88.38 77 ASP A N 1
ATOM 577 C CA . ASP A 1 77 ? 20.226 0.298 -16.648 1.00 88.38 77 ASP A CA 1
ATOM 578 C C . ASP A 1 77 ? 20.972 1.241 -17.602 1.00 88.38 77 ASP A C 1
ATOM 580 O O . ASP A 1 77 ? 21.229 0.886 -18.762 1.00 88.38 77 ASP A O 1
ATOM 584 N N . PHE A 1 78 ? 21.237 2.461 -17.141 1.00 85.25 78 PHE A N 1
ATOM 585 C CA . PHE A 1 78 ? 21.914 3.520 -17.887 1.00 85.25 78 PHE A CA 1
ATOM 586 C C . PHE A 1 78 ? 23.335 3.798 -17.365 1.00 85.25 78 PHE A C 1
ATOM 588 O O . PHE A 1 78 ? 23.986 4.723 -17.856 1.00 85.25 78 PHE A O 1
ATOM 595 N N . GLY A 1 79 ? 23.836 2.971 -16.440 1.00 81.44 79 GLY A N 1
ATOM 596 C CA . GLY A 1 79 ? 25.155 3.099 -15.826 1.00 81.44 79 GLY A CA 1
ATOM 597 C C . GLY A 1 79 ? 25.192 4.103 -14.675 1.00 81.44 79 GLY A C 1
ATOM 598 O O . GLY A 1 79 ? 24.219 4.819 -14.420 1.00 81.44 79 GLY A O 1
ATOM 599 N N . CYS A 1 80 ? 26.328 4.147 -13.975 1.00 76.12 80 CYS A N 1
ATOM 600 C CA . 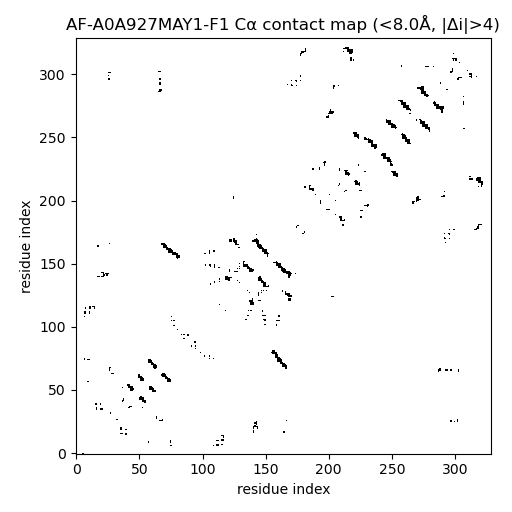CYS A 1 80 ? 26.550 5.043 -12.842 1.00 76.12 80 CYS A CA 1
ATOM 601 C C . CYS A 1 80 ? 26.793 6.475 -13.326 1.00 76.12 80 CYS A C 1
ATOM 603 O O . CYS A 1 80 ? 27.455 6.666 -14.352 1.00 76.12 80 CYS A O 1
ATOM 605 N N . SER A 1 81 ? 26.308 7.493 -12.606 1.00 66.94 81 SER A N 1
ATOM 606 C CA . SER A 1 81 ? 26.740 8.879 -12.850 1.00 66.94 81 SER A CA 1
ATOM 607 C C . SER A 1 81 ? 28.256 9.005 -12.742 1.00 66.94 81 SER A C 1
ATOM 609 O O . SER A 1 81 ? 28.846 9.682 -13.567 1.00 66.94 81 SER A O 1
ATOM 611 N N . ASP A 1 82 ? 28.883 8.261 -11.830 1.00 67.44 82 ASP A N 1
ATOM 612 C CA . ASP A 1 82 ? 30.337 8.259 -11.631 1.00 67.44 82 ASP A CA 1
ATOM 613 C C . ASP A 1 82 ? 31.115 7.667 -12.815 1.00 67.44 82 ASP A C 1
ATOM 615 O O . ASP A 1 82 ? 32.309 7.915 -12.943 1.00 67.44 82 ASP A O 1
ATOM 619 N N . ASP A 1 83 ? 30.458 6.914 -13.712 1.00 73.38 83 ASP A N 1
ATOM 620 C CA . ASP A 1 83 ? 31.076 6.499 -14.983 1.00 73.38 83 ASP A CA 1
ATOM 621 C C . ASP A 1 83 ? 31.257 7.695 -15.945 1.00 73.38 83 ASP A C 1
ATOM 623 O O . ASP A 1 83 ? 31.859 7.554 -17.009 1.00 73.38 83 ASP A O 1
ATOM 627 N N . LEU A 1 84 ? 30.674 8.851 -15.617 1.00 69.81 84 LEU A N 1
ATOM 628 C CA . LEU A 1 84 ? 30.978 10.148 -16.204 1.00 69.81 84 LEU A CA 1
ATOM 629 C C . LEU A 1 84 ? 31.916 10.861 -15.218 1.00 69.81 84 LEU A C 1
ATOM 631 O O . LEU A 1 84 ? 31.455 11.549 -14.311 1.00 69.81 84 LEU A O 1
ATOM 635 N N . GLU A 1 85 ? 33.232 10.693 -15.343 1.00 69.00 85 GLU A N 1
ATOM 636 C CA . GLU A 1 85 ? 34.144 11.472 -14.499 1.00 69.00 85 GLU A CA 1
ATOM 637 C C . GLU A 1 85 ? 34.055 12.944 -14.938 1.00 69.00 85 GLU A C 1
ATOM 639 O O . GLU A 1 85 ? 34.166 13.231 -16.127 1.00 69.00 85 GLU A O 1
ATOM 644 N N . CYS A 1 86 ? 33.857 13.904 -14.020 1.00 62.16 86 CYS A N 1
ATOM 645 C CA . CYS A 1 86 ? 33.870 15.331 -14.393 1.00 62.16 86 CYS A CA 1
ATOM 646 C C . CYS A 1 86 ? 35.167 15.710 -15.130 1.00 62.16 86 CYS A C 1
ATOM 648 O O . CYS A 1 86 ? 35.144 16.550 -16.023 1.00 62.16 86 CYS A O 1
ATOM 650 N N . ASP A 1 87 ? 36.275 15.039 -14.799 1.00 73.19 87 ASP A N 1
ATOM 651 C CA . ASP A 1 87 ? 37.585 15.218 -15.428 1.00 73.19 87 ASP A CA 1
ATOM 652 C C . ASP A 1 87 ? 37.648 14.693 -16.883 1.00 73.19 87 ASP A C 1
ATOM 654 O O . ASP A 1 87 ? 38.558 15.073 -17.624 1.00 73.19 87 ASP A O 1
ATOM 658 N N . ASP A 1 88 ? 36.691 13.860 -17.318 1.00 76.69 88 ASP A N 1
ATOM 659 C CA . ASP A 1 88 ? 36.555 13.412 -18.715 1.00 76.69 88 ASP A CA 1
ATOM 660 C C . ASP A 1 88 ? 35.924 14.485 -19.621 1.00 76.69 88 ASP A C 1
ATOM 662 O O . ASP A 1 88 ? 35.929 14.351 -20.851 1.00 76.69 88 ASP A O 1
ATOM 666 N N . PHE A 1 89 ? 35.384 15.557 -19.034 1.00 77.19 89 PHE A N 1
ATOM 667 C CA . PHE A 1 89 ? 34.759 16.658 -19.752 1.00 77.19 89 PHE A CA 1
ATOM 668 C C . PHE A 1 89 ? 35.610 17.924 -19.635 1.00 77.19 89 PHE A C 1
ATOM 670 O O . PHE A 1 89 ? 36.024 18.333 -18.557 1.00 77.19 89 PHE A O 1
ATOM 677 N N . ASP A 1 90 ? 35.839 18.591 -20.769 1.00 80.25 90 ASP A N 1
ATOM 678 C CA . ASP A 1 90 ? 36.576 19.863 -20.803 1.00 80.25 90 ASP A CA 1
ATOM 679 C C . ASP A 1 90 ? 35.808 21.020 -20.107 1.00 80.25 90 ASP A C 1
ATOM 681 O O . ASP A 1 90 ? 36.381 22.093 -19.899 1.00 80.25 90 ASP A O 1
ATOM 685 N N . ASP A 1 91 ? 34.519 20.823 -19.789 1.00 84.56 91 ASP A N 1
ATOM 686 C CA . ASP A 1 91 ? 33.606 21.799 -19.176 1.00 84.56 91 ASP A CA 1
ATOM 687 C C . ASP A 1 91 ? 32.445 21.100 -18.428 1.00 84.56 91 ASP A C 1
ATOM 689 O O . ASP A 1 91 ? 31.899 20.103 -18.916 1.00 84.56 91 ASP A O 1
ATOM 693 N N . ASP A 1 92 ? 32.024 21.669 -17.293 1.00 85.31 92 ASP A N 1
ATOM 694 C CA . ASP A 1 92 ? 30.911 21.198 -16.452 1.00 85.31 92 ASP A CA 1
ATOM 695 C C . ASP A 1 92 ? 29.591 21.137 -17.246 1.00 85.31 92 ASP A C 1
ATOM 697 O O . ASP A 1 92 ? 28.777 20.231 -17.051 1.00 85.31 92 ASP A O 1
ATOM 701 N N . ASP A 1 93 ? 29.397 22.053 -18.200 1.00 87.81 93 ASP A N 1
ATOM 702 C CA . ASP A 1 93 ? 28.201 22.100 -19.052 1.00 87.81 93 ASP A CA 1
ATOM 703 C C . ASP A 1 93 ? 28.033 20.819 -19.893 1.00 87.81 93 ASP A C 1
ATOM 705 O O . ASP A 1 93 ? 26.910 20.372 -20.149 1.00 87.81 93 ASP A O 1
ATOM 709 N N . ALA A 1 94 ? 29.136 20.198 -20.323 1.00 83.44 94 ALA A N 1
ATOM 710 C CA . ALA A 1 94 ? 29.094 18.974 -21.120 1.00 83.44 94 ALA A CA 1
ATOM 711 C C . ALA A 1 94 ? 28.762 17.740 -20.265 1.00 83.44 94 ALA A C 1
ATOM 713 O O . ALA A 1 94 ? 28.021 16.866 -20.725 1.00 83.44 94 ALA A O 1
ATOM 714 N N . TYR A 1 95 ? 29.255 17.700 -19.023 1.00 83.56 95 TYR A N 1
ATOM 715 C CA . TYR A 1 95 ? 28.884 16.685 -18.037 1.00 83.56 95 TYR A CA 1
ATOM 716 C C . TYR A 1 95 ? 27.387 16.765 -17.709 1.00 83.56 95 TYR A C 1
ATOM 718 O O . TYR A 1 95 ? 26.673 15.766 -17.823 1.00 83.56 95 TYR A O 1
ATOM 726 N N . VAL A 1 96 ? 26.887 17.968 -17.393 1.00 85.62 96 VAL A N 1
ATOM 727 C CA . VAL A 1 96 ? 25.463 18.196 -17.095 1.00 85.62 96 VAL A CA 1
ATOM 728 C C . VAL A 1 96 ? 24.589 17.791 -18.283 1.00 85.62 96 VAL A C 1
ATOM 730 O O . VAL A 1 96 ? 23.630 17.046 -18.107 1.00 85.62 96 VAL A O 1
ATOM 733 N N . ALA A 1 97 ? 24.958 18.172 -19.511 1.00 88.00 97 ALA A N 1
ATOM 734 C CA . ALA A 1 97 ? 24.211 17.782 -20.706 1.00 88.00 97 ALA A CA 1
ATOM 735 C C . ALA A 1 97 ? 24.182 16.256 -20.935 1.00 88.00 97 ALA A C 1
ATOM 737 O O . ALA A 1 97 ? 23.173 15.716 -21.396 1.00 88.00 97 ALA A O 1
ATOM 738 N N . ALA A 1 98 ? 25.271 15.545 -20.626 1.00 86.06 98 ALA A N 1
ATOM 739 C CA . ALA A 1 98 ? 25.319 14.087 -20.729 1.00 86.06 98 ALA A CA 1
ATOM 740 C C . ALA A 1 98 ? 24.425 13.410 -19.678 1.00 86.06 98 ALA A C 1
ATOM 742 O O . ALA A 1 98 ? 23.736 12.433 -19.993 1.00 86.06 98 ALA A O 1
ATOM 743 N N . LEU A 1 99 ? 24.409 13.938 -18.453 1.00 85.31 99 LEU A N 1
ATOM 744 C CA . LEU A 1 99 ? 23.549 13.460 -17.376 1.00 85.31 99 LEU A CA 1
ATOM 745 C C . LEU A 1 99 ? 22.062 13.712 -17.687 1.00 85.31 99 LEU A C 1
ATOM 747 O O . LEU A 1 99 ? 21.259 12.781 -17.612 1.00 85.31 99 LEU A O 1
ATOM 751 N N . ASP A 1 100 ? 21.709 14.916 -18.144 1.00 87.75 100 ASP A N 1
ATOM 752 C CA . ASP A 1 100 ? 20.350 15.277 -18.576 1.00 87.75 100 ASP A CA 1
ATOM 753 C C . ASP A 1 100 ? 19.847 14.362 -19.701 1.00 87.75 100 ASP A C 1
ATOM 755 O O . ASP A 1 100 ? 18.688 13.932 -19.712 1.00 87.75 100 ASP A O 1
ATOM 759 N N . GLN A 1 101 ? 20.726 14.002 -20.643 1.00 88.25 101 GLN A N 1
ATOM 760 C CA . GLN A 1 101 ? 20.377 13.067 -21.709 1.00 88.25 101 GLN A CA 1
ATOM 761 C C . GLN A 1 101 ? 20.091 11.657 -21.170 1.00 88.25 101 GLN A C 1
ATOM 763 O O . GLN A 1 101 ? 19.181 10.997 -21.672 1.00 88.25 101 GLN A O 1
ATOM 768 N N . ARG A 1 102 ? 20.813 11.181 -20.141 1.00 89.38 102 ARG A N 1
ATOM 769 C CA . ARG A 1 102 ? 20.526 9.877 -19.512 1.00 89.38 102 ARG A CA 1
ATOM 770 C C . ARG A 1 102 ? 19.148 9.860 -18.854 1.00 89.38 102 ARG A C 1
ATOM 772 O O . ARG A 1 102 ? 18.420 8.885 -19.032 1.00 89.38 102 ARG A O 1
ATOM 779 N N . TYR A 1 103 ? 18.776 10.928 -18.148 1.00 87.44 103 TYR A N 1
ATOM 780 C CA . TYR A 1 103 ? 17.437 11.054 -17.565 1.00 87.44 103 TYR A CA 1
ATOM 781 C C . TYR A 1 103 ? 16.354 11.129 -18.640 1.00 87.44 103 TYR A C 1
ATOM 783 O O . TYR A 1 103 ? 15.381 10.382 -18.570 1.00 87.44 103 TYR A O 1
ATOM 791 N N . THR A 1 104 ? 16.581 11.913 -19.697 1.00 89.19 104 THR A N 1
ATOM 792 C CA . THR A 1 104 ? 15.668 11.993 -20.847 1.00 89.19 104 THR A CA 1
ATOM 793 C C . THR A 1 104 ? 15.444 10.618 -21.489 1.00 89.19 104 THR A C 1
ATOM 795 O O . THR A 1 104 ? 14.305 10.232 -21.759 1.00 89.19 104 THR A O 1
ATOM 798 N N . ASP A 1 105 ? 16.510 9.837 -21.706 1.00 88.75 105 ASP A N 1
ATOM 799 C CA . ASP A 1 105 ? 16.382 8.480 -22.248 1.00 88.75 105 ASP A CA 1
ATOM 800 C C . ASP A 1 105 ? 15.616 7.551 -21.277 1.00 88.75 105 ASP A C 1
ATOM 802 O O . ASP A 1 105 ? 14.828 6.705 -21.711 1.00 88.75 105 ASP A O 1
ATOM 806 N N . ALA A 1 106 ? 15.843 7.674 -19.965 1.00 89.62 106 ALA A N 1
ATOM 807 C CA . ALA A 1 106 ? 15.160 6.873 -18.948 1.00 89.62 106 ALA A CA 1
ATOM 808 C C . ALA A 1 106 ? 13.656 7.193 -18.878 1.00 89.62 106 ALA A C 1
ATOM 810 O O . ALA A 1 106 ? 12.828 6.276 -18.847 1.00 89.62 106 ALA A O 1
ATOM 811 N N . GLU A 1 107 ? 13.287 8.472 -18.941 1.00 89.88 107 GLU A N 1
ATOM 812 C CA . GLU A 1 107 ? 11.900 8.935 -19.041 1.00 89.88 107 GLU A CA 1
ATOM 813 C C . GLU A 1 107 ? 11.204 8.405 -20.304 1.00 89.88 107 GLU A C 1
ATOM 815 O O . GLU A 1 107 ? 10.051 7.960 -20.244 1.00 89.88 107 GLU A O 1
ATOM 820 N N . GLU A 1 108 ? 11.902 8.372 -21.447 1.00 90.62 108 GLU A N 1
ATOM 821 C CA . GLU A 1 108 ? 11.366 7.782 -22.679 1.00 90.62 108 GLU A CA 1
ATOM 822 C C . GLU A 1 108 ? 11.010 6.299 -22.468 1.00 90.62 108 GLU A C 1
ATOM 824 O O . GLU A 1 108 ? 9.932 5.846 -22.874 1.00 90.62 108 GLU A O 1
ATOM 829 N N . VAL A 1 109 ? 11.864 5.539 -21.770 1.00 90.38 109 VAL A N 1
ATOM 830 C CA . VAL A 1 109 ? 11.587 4.135 -21.425 1.00 90.38 109 VAL A CA 1
ATOM 831 C C . VAL A 1 109 ? 10.369 4.014 -20.511 1.00 90.38 109 VAL A C 1
ATOM 833 O O . VAL A 1 109 ? 9.518 3.156 -20.768 1.00 90.38 109 VAL A O 1
ATOM 836 N N . VAL A 1 110 ? 10.226 4.876 -19.496 1.00 91.12 110 VAL A N 1
ATOM 837 C CA . VAL A 1 110 ? 9.025 4.914 -18.639 1.00 91.12 110 VAL A CA 1
ATOM 838 C C . VAL A 1 110 ? 7.767 5.123 -19.490 1.00 91.12 110 VAL A C 1
ATOM 840 O O . VAL A 1 110 ? 6.785 4.386 -19.335 1.00 91.12 110 VAL A O 1
ATOM 843 N N . GLY A 1 111 ? 7.797 6.063 -20.439 1.00 88.38 111 GLY A N 1
ATOM 844 C CA . GLY A 1 111 ? 6.695 6.328 -21.367 1.00 88.38 111 GLY A CA 1
ATOM 845 C C . GLY A 1 111 ? 6.357 5.136 -22.273 1.00 88.38 111 GLY A C 1
ATOM 846 O O . GLY A 1 111 ? 5.188 4.763 -22.406 1.00 88.38 111 GLY A O 1
ATOM 847 N N . ILE A 1 112 ? 7.370 4.486 -22.857 1.00 89.25 112 ILE A N 1
ATOM 848 C CA . ILE A 1 112 ? 7.195 3.301 -23.713 1.00 89.25 112 ILE A CA 1
ATOM 849 C C . ILE A 1 112 ? 6.578 2.146 -22.921 1.00 89.25 112 ILE A C 1
ATOM 851 O O . ILE A 1 112 ? 5.605 1.535 -23.374 1.00 89.25 112 ILE A O 1
ATOM 855 N N . VAL A 1 113 ? 7.136 1.836 -21.749 1.00 90.19 113 VAL A N 1
ATOM 856 C CA . VAL A 1 113 ? 6.699 0.705 -20.923 1.00 90.19 113 VAL A CA 1
ATOM 857 C C . VAL A 1 113 ? 5.282 0.941 -20.411 1.00 90.19 113 VAL A C 1
ATOM 859 O O . VAL A 1 113 ? 4.413 0.094 -20.618 1.00 90.19 113 VAL A O 1
ATOM 862 N N . SER A 1 114 ? 5.013 2.095 -19.796 1.00 89.44 114 SER A N 1
ATOM 863 C CA . SER A 1 114 ? 3.688 2.413 -19.247 1.00 89.44 114 SER A CA 1
ATOM 864 C C . SER A 1 114 ? 2.602 2.450 -20.327 1.00 89.44 114 SER A C 1
ATOM 866 O O . SER A 1 114 ? 1.542 1.841 -20.156 1.00 89.44 114 SER A O 1
ATOM 868 N N . GLY A 1 115 ? 2.883 3.065 -21.481 1.00 89.50 115 GLY A N 1
ATOM 869 C CA . GLY A 1 115 ? 1.969 3.081 -22.622 1.00 89.50 115 GLY A CA 1
ATOM 870 C C . GLY A 1 115 ? 1.673 1.681 -23.164 1.00 89.50 115 GLY A C 1
ATOM 871 O O . GLY A 1 115 ? 0.552 1.402 -23.592 1.00 89.50 115 GLY A O 1
ATOM 872 N N . ARG A 1 116 ? 2.653 0.771 -23.103 1.00 91.12 116 ARG A N 1
ATOM 873 C CA . ARG A 1 116 ? 2.491 -0.616 -23.546 1.00 91.12 116 ARG A CA 1
ATOM 874 C C . ARG A 1 116 ? 1.693 -1.473 -22.568 1.00 91.12 116 ARG A C 1
ATOM 876 O O . ARG A 1 116 ? 0.941 -2.333 -23.023 1.00 91.12 116 ARG A O 1
ATOM 883 N N . LEU A 1 117 ? 1.826 -1.232 -21.262 1.00 90.50 117 LEU A N 1
ATOM 884 C CA . LEU A 1 117 ? 1.026 -1.914 -20.241 1.00 90.50 117 LEU A CA 1
ATOM 885 C C . LEU A 1 117 ? -0.474 -1.656 -20.439 1.00 90.50 117 LEU A C 1
ATOM 887 O O . LEU A 1 117 ? -1.279 -2.554 -20.201 1.00 90.50 117 LEU A O 1
ATOM 891 N N . GLY A 1 118 ? -0.854 -0.453 -20.893 1.00 87.38 118 GLY A N 1
ATOM 892 C CA . GLY A 1 118 ? -2.247 -0.120 -21.216 1.00 87.38 118 GLY A CA 1
ATOM 893 C C . GLY A 1 118 ? -3.198 -0.225 -20.017 1.00 87.38 118 GLY A C 1
ATOM 894 O O . GLY A 1 118 ? -4.388 -0.490 -20.184 1.00 87.38 118 GLY A O 1
ATOM 895 N N . LEU A 1 119 ? -2.661 -0.068 -18.807 1.00 91.44 119 LEU A N 1
ATOM 896 C CA . LEU A 1 119 ? -3.392 -0.182 -17.552 1.00 91.44 119 LEU A CA 1
ATOM 897 C C . LEU A 1 119 ? -4.033 1.162 -17.173 1.00 91.44 119 LEU A C 1
ATOM 899 O O . LEU A 1 119 ? -3.491 2.218 -17.507 1.00 91.44 119 LEU A O 1
ATOM 903 N N . PRO A 1 120 ? -5.168 1.157 -16.454 1.00 92.69 120 PRO A N 1
ATOM 904 C CA . PRO A 1 120 ? -5.715 2.380 -15.878 1.00 92.69 120 PRO A CA 1
ATOM 905 C C . PRO A 1 120 ? -4.761 2.976 -14.833 1.00 92.69 120 PRO A C 1
ATOM 907 O O . PRO A 1 120 ? -3.959 2.262 -14.230 1.00 92.69 120 PRO A O 1
ATOM 910 N N . SER A 1 121 ? -4.891 4.279 -14.576 1.00 91.56 121 SER A N 1
ATOM 911 C CA . SER A 1 121 ? -4.189 4.937 -13.468 1.00 91.56 121 SER A CA 1
ATOM 912 C C . SER A 1 121 ? -4.612 4.338 -12.123 1.00 91.56 121 SER A C 1
ATOM 914 O O . SER A 1 121 ? -5.780 3.978 -11.935 1.00 91.56 121 SER A O 1
ATOM 916 N N . ALA A 1 122 ? -3.669 4.229 -11.191 1.00 90.19 122 ALA A N 1
ATOM 917 C CA . ALA A 1 122 ? -3.981 3.840 -9.823 1.00 90.19 122 ALA A CA 1
ATOM 918 C C . ALA A 1 122 ? -4.593 4.996 -9.031 1.00 90.19 122 ALA A C 1
ATOM 920 O O . ALA A 1 122 ? -4.301 6.170 -9.260 1.00 90.19 122 ALA A O 1
ATOM 921 N N . ASP A 1 123 ? -5.452 4.651 -8.076 1.00 87.56 123 ASP A N 1
ATOM 922 C CA . ASP A 1 123 ? -6.072 5.634 -7.203 1.00 87.56 123 ASP A CA 1
ATOM 923 C C . ASP A 1 123 ? -5.070 6.223 -6.189 1.00 87.56 123 ASP A C 1
ATOM 925 O O . ASP A 1 123 ? -3.956 5.731 -5.987 1.00 87.56 123 ASP A O 1
ATOM 929 N N . ALA A 1 124 ? -5.478 7.317 -5.549 1.00 86.50 124 ALA A N 1
ATOM 930 C CA . ALA A 1 124 ? -4.633 8.064 -4.626 1.00 86.50 124 ALA A CA 1
ATOM 931 C C . ALA A 1 124 ? -4.295 7.303 -3.328 1.00 86.50 124 ALA A C 1
ATOM 933 O O . ALA A 1 124 ? -3.334 7.680 -2.659 1.00 86.50 124 ALA A O 1
ATOM 934 N N . LEU A 1 125 ? -5.070 6.267 -2.983 1.00 88.88 125 LEU A N 1
ATOM 935 C CA . LEU A 1 125 ? -4.864 5.407 -1.814 1.00 88.88 125 LEU A CA 1
ATOM 936 C C . LEU A 1 125 ? -4.085 4.131 -2.161 1.00 88.88 125 LEU A C 1
ATOM 938 O O . LEU A 1 125 ? -3.774 3.350 -1.264 1.00 88.88 125 LEU A O 1
ATOM 942 N N . ALA A 1 126 ? -3.776 3.908 -3.441 1.00 88.31 126 ALA A N 1
ATOM 943 C CA . ALA A 1 126 ? -2.960 2.785 -3.856 1.00 88.31 126 ALA A CA 1
ATOM 944 C C . ALA A 1 126 ? -1.551 2.894 -3.262 1.00 88.31 126 ALA A C 1
ATOM 946 O O . ALA A 1 126 ? -0.946 3.972 -3.275 1.00 88.31 126 ALA A O 1
ATOM 947 N N . VAL A 1 127 ? -1.033 1.760 -2.786 1.00 85.38 127 VAL A N 1
ATOM 948 C CA . VAL A 1 127 ? 0.339 1.643 -2.278 1.00 85.38 127 VAL A CA 1
ATOM 949 C C . VAL A 1 127 ? 1.325 2.086 -3.355 1.00 85.38 127 VAL A C 1
ATOM 951 O O . VAL A 1 127 ? 1.266 1.619 -4.491 1.00 85.38 127 VAL A O 1
ATOM 954 N N . ASP A 1 128 ? 2.246 2.974 -2.991 1.00 85.94 128 ASP A N 1
ATOM 955 C CA . ASP A 1 128 ? 3.288 3.469 -3.884 1.00 85.94 128 ASP A CA 1
ATOM 956 C C . ASP A 1 128 ? 4.619 3.499 -3.158 1.00 85.94 128 ASP A C 1
ATOM 958 O O . ASP A 1 128 ? 4.948 4.447 -2.449 1.00 85.94 128 ASP A O 1
ATOM 962 N N . VAL A 1 129 ? 5.379 2.424 -3.323 1.00 83.69 129 VAL A N 1
ATOM 963 C CA . VAL A 1 129 ? 6.694 2.293 -2.689 1.00 83.69 129 VAL A CA 1
ATOM 964 C C . VAL A 1 129 ? 7.745 3.196 -3.323 1.00 83.69 129 VAL A C 1
ATOM 966 O O . VAL A 1 129 ? 8.812 3.363 -2.746 1.00 83.69 129 VAL A O 1
ATOM 969 N N . LEU A 1 130 ? 7.444 3.784 -4.486 1.00 83.62 130 LEU A N 1
ATOM 970 C CA . LEU A 1 130 ? 8.316 4.727 -5.174 1.00 83.62 130 LEU A CA 1
ATOM 971 C C . LEU A 1 130 ? 7.804 6.171 -5.028 1.00 83.62 130 LEU A C 1
ATOM 973 O O . LEU A 1 130 ? 8.057 7.011 -5.888 1.00 83.62 130 LEU A O 1
ATOM 977 N N . ALA A 1 131 ? 7.071 6.468 -3.946 1.00 83.50 131 ALA A N 1
ATOM 978 C CA . ALA A 1 131 ? 6.415 7.760 -3.746 1.00 83.50 131 ALA A CA 1
ATOM 979 C C . ALA A 1 131 ? 7.372 8.967 -3.696 1.00 83.50 131 ALA A C 1
ATOM 981 O O . ALA A 1 131 ? 6.940 10.091 -3.968 1.00 83.50 131 ALA A O 1
ATOM 982 N N . ASP A 1 132 ? 8.644 8.729 -3.395 1.00 81.56 132 ASP A N 1
ATOM 983 C CA . ASP A 1 132 ? 9.669 9.767 -3.284 1.00 81.56 132 ASP A CA 1
ATOM 984 C C . ASP A 1 132 ? 10.475 9.946 -4.588 1.00 81.56 132 ASP A C 1
ATOM 986 O O . ASP A 1 132 ? 11.345 10.806 -4.664 1.00 81.56 132 ASP A O 1
ATOM 990 N N . HIS A 1 133 ? 10.173 9.173 -5.641 1.00 81.88 133 HIS A N 1
ATOM 991 C CA . HIS A 1 133 ? 10.810 9.306 -6.956 1.00 81.88 133 HIS A CA 1
ATOM 992 C C . HIS A 1 133 ? 9.998 10.228 -7.868 1.00 81.88 133 HIS A C 1
ATOM 994 O O . HIS A 1 133 ? 8.789 10.037 -8.001 1.00 81.88 133 HIS A O 1
ATOM 1000 N N . GLY A 1 134 ? 10.646 11.211 -8.501 1.00 75.00 134 GLY A N 1
ATOM 1001 C CA . GLY A 1 134 ? 9.988 12.217 -9.345 1.00 75.00 134 GLY A CA 1
ATOM 1002 C C . GLY A 1 134 ? 9.229 11.607 -10.527 1.00 75.00 134 GLY A C 1
ATOM 1003 O O . GLY A 1 134 ? 7.996 11.525 -10.502 1.00 75.00 134 GLY A O 1
ATOM 1004 N N . ASP A 1 135 ? 9.964 11.149 -11.543 1.00 82.31 135 ASP A N 1
ATOM 1005 C CA . ASP A 1 135 ? 9.401 10.663 -12.807 1.00 82.31 135 ASP A CA 1
ATOM 1006 C C . ASP A 1 135 ? 8.853 9.246 -12.685 1.00 82.31 135 ASP A C 1
ATOM 1008 O O . ASP A 1 135 ? 9.525 8.243 -12.952 1.00 82.31 135 ASP A O 1
ATOM 1012 N N . ARG A 1 136 ? 7.589 9.170 -12.263 1.00 90.25 136 ARG A N 1
ATOM 1013 C CA . ARG A 1 136 ? 6.869 7.911 -12.100 1.00 90.25 136 ARG A CA 1
ATOM 1014 C C . ARG A 1 136 ? 5.479 7.926 -12.712 1.00 90.25 136 ARG A C 1
ATOM 1016 O O . ARG A 1 136 ? 4.734 8.901 -12.629 1.00 90.25 136 ARG A O 1
ATOM 1023 N N . VAL A 1 137 ? 5.086 6.776 -13.245 1.00 90.50 137 VAL A N 1
ATOM 1024 C CA . VAL A 1 137 ? 3.725 6.499 -13.703 1.00 90.50 137 VAL A CA 1
ATOM 1025 C C . VAL A 1 137 ? 3.133 5.408 -12.822 1.00 90.50 137 VAL A C 1
ATOM 1027 O O . VAL A 1 137 ? 3.632 4.282 -12.792 1.00 90.50 137 VAL A O 1
ATOM 1030 N N . ARG A 1 138 ? 2.051 5.739 -12.108 1.00 92.75 138 ARG A N 1
ATOM 1031 C CA . ARG A 1 138 ? 1.340 4.810 -11.224 1.00 92.75 138 ARG A CA 1
ATOM 1032 C C . ARG A 1 138 ? 0.115 4.230 -11.926 1.00 92.75 138 ARG A C 1
ATOM 1034 O O . ARG A 1 138 ? -0.836 4.938 -12.250 1.00 92.75 138 ARG A O 1
ATOM 1041 N N . LEU A 1 139 ? 0.131 2.925 -12.134 1.00 93.69 139 LEU A N 1
ATOM 1042 C CA . LEU A 1 139 ? -0.885 2.168 -12.853 1.00 93.69 139 LEU A CA 1
ATOM 1043 C C . LEU A 1 139 ? -1.539 1.134 -11.938 1.00 93.69 139 LEU A C 1
ATOM 1045 O O . LEU A 1 139 ? -1.003 0.776 -10.890 1.00 93.69 139 LEU A O 1
ATOM 1049 N N . ARG A 1 140 ? -2.699 0.622 -12.342 1.00 93.50 140 ARG A N 1
ATOM 1050 C CA . ARG A 1 140 ? -3.468 -0.369 -11.587 1.00 93.50 140 ARG A CA 1
ATOM 1051 C C . ARG A 1 140 ? -3.738 -1.621 -12.411 1.00 93.50 140 ARG A C 1
ATOM 1053 O O . ARG A 1 140 ? -4.258 -1.546 -13.520 1.00 93.50 140 ARG A O 1
ATOM 1060 N N . ALA A 1 141 ? -3.506 -2.780 -11.800 1.00 91.69 141 ALA A N 1
ATOM 1061 C CA . ALA A 1 141 ? -3.886 -4.085 -12.330 1.00 91.69 141 ALA A CA 1
ATOM 1062 C C . ALA A 1 141 ? -4.630 -4.894 -11.251 1.00 91.69 141 ALA A C 1
ATOM 1064 O O . ALA A 1 141 ? -4.027 -5.527 -10.387 1.00 91.69 141 ALA A O 1
ATOM 1065 N N . GLY A 1 142 ? -5.965 -4.852 -11.264 1.00 90.38 142 GLY A N 1
ATOM 1066 C CA . GLY A 1 142 ? -6.768 -5.455 -10.193 1.00 90.38 142 GLY A CA 1
ATOM 1067 C C . GLY A 1 142 ? -6.498 -4.772 -8.847 1.00 90.38 142 GLY A C 1
ATOM 1068 O O . GLY A 1 142 ? -6.752 -3.571 -8.727 1.00 90.38 142 GLY A O 1
ATOM 1069 N N . HIS A 1 143 ? -5.969 -5.535 -7.882 1.00 91.31 143 HIS A N 1
ATOM 1070 C CA . HIS A 1 143 ? -5.558 -5.069 -6.547 1.00 91.31 143 HIS A CA 1
ATOM 1071 C C . HIS A 1 143 ? -4.052 -4.782 -6.423 1.00 91.31 143 HIS A C 1
ATOM 1073 O O . HIS A 1 143 ? -3.533 -4.582 -5.323 1.00 91.31 143 HIS A O 1
ATOM 1079 N N . TRP A 1 144 ? -3.342 -4.743 -7.550 1.00 92.44 144 TRP A N 1
ATOM 1080 C CA . TRP A 1 144 ? -1.920 -4.426 -7.607 1.00 92.44 144 TRP A CA 1
ATOM 1081 C C . TRP A 1 144 ? -1.705 -3.016 -8.136 1.00 92.44 144 TRP A C 1
ATOM 1083 O O . TRP A 1 144 ? -2.242 -2.641 -9.185 1.00 92.44 144 TRP A O 1
ATOM 1093 N N . ALA A 1 145 ? -0.906 -2.248 -7.406 1.00 93.75 145 ALA A N 1
ATOM 1094 C CA . ALA A 1 145 ? -0.308 -1.026 -7.904 1.00 93.75 145 ALA A CA 1
ATOM 1095 C C . ALA A 1 145 ? 0.930 -1.406 -8.716 1.00 93.75 145 ALA A C 1
ATOM 1097 O O . ALA A 1 145 ? 1.731 -2.231 -8.279 1.00 93.75 145 ALA A O 1
ATOM 1098 N N . VAL A 1 146 ? 1.062 -0.834 -9.905 1.00 94.56 146 VAL A N 1
ATOM 1099 C CA . VAL A 1 146 ? 2.224 -0.996 -10.774 1.00 94.56 146 VAL A CA 1
ATOM 1100 C C . VAL A 1 146 ? 2.822 0.386 -10.974 1.00 94.56 146 VAL A C 1
ATOM 1102 O O . VAL A 1 146 ? 2.268 1.190 -11.721 1.00 94.56 146 VAL A O 1
ATOM 1105 N N . THR A 1 147 ? 3.926 0.680 -10.300 1.00 94.25 147 THR A N 1
ATOM 1106 C CA . THR A 1 147 ? 4.642 1.946 -10.473 1.00 94.25 147 THR A CA 1
ATOM 1107 C C . THR A 1 147 ? 5.840 1.716 -11.378 1.00 94.25 147 THR A C 1
ATOM 1109 O O . THR A 1 147 ? 6.693 0.899 -11.056 1.00 94.25 147 THR A O 1
ATOM 1112 N N . VAL A 1 148 ? 5.908 2.418 -12.507 1.00 93.19 148 VAL A N 1
ATOM 1113 C CA . VAL A 1 148 ? 7.097 2.445 -13.371 1.00 93.19 148 VAL A CA 1
ATOM 1114 C C . VAL A 1 148 ? 7.786 3.781 -13.156 1.00 93.19 148 VAL A C 1
ATOM 1116 O O . VAL A 1 148 ? 7.135 4.810 -13.333 1.00 93.19 148 VAL A O 1
ATOM 1119 N N . ALA A 1 149 ? 9.054 3.780 -12.757 1.00 91.69 149 ALA A N 1
ATOM 1120 C CA . ALA A 1 149 ? 9.768 5.010 -12.434 1.00 91.69 149 ALA A CA 1
ATOM 1121 C C . ALA A 1 149 ? 11.243 4.958 -12.819 1.00 91.69 149 ALA A C 1
ATOM 1123 O O . ALA A 1 149 ? 11.841 3.878 -12.877 1.00 91.69 149 ALA A O 1
ATOM 1124 N N . VAL A 1 150 ? 11.822 6.143 -13.003 1.00 87.12 150 VAL A N 1
ATOM 1125 C CA . VAL A 1 150 ? 13.268 6.332 -12.905 1.00 87.12 150 VAL A CA 1
ATOM 1126 C C . VAL A 1 150 ? 13.634 6.330 -11.422 1.00 87.12 150 VAL A C 1
ATOM 1128 O O . VAL A 1 150 ? 13.187 7.173 -10.642 1.00 87.12 150 VAL A O 1
ATOM 1131 N N . VAL A 1 151 ? 14.413 5.342 -11.010 1.00 82.88 151 VAL A N 1
ATOM 1132 C CA . VAL A 1 151 ? 14.926 5.221 -9.649 1.00 82.88 151 VAL A CA 1
ATOM 1133 C C . VAL A 1 151 ? 16.317 5.856 -9.635 1.00 82.88 151 VAL A C 1
ATOM 1135 O O . VAL A 1 151 ? 17.069 5.685 -10.590 1.00 82.88 151 VAL A O 1
ATOM 1138 N N . GLN A 1 152 ? 16.653 6.549 -8.540 1.00 78.62 152 GLN A N 1
ATOM 1139 C CA . GLN A 1 152 ? 17.983 7.139 -8.282 1.00 78.62 152 GLN A CA 1
ATOM 1140 C C . GLN A 1 152 ? 18.272 8.498 -8.958 1.00 78.62 152 GLN A C 1
ATOM 1142 O O . GLN A 1 152 ? 19.420 8.804 -9.258 1.00 78.62 152 GLN A O 1
ATOM 1147 N N . HIS A 1 153 ? 17.246 9.344 -9.125 1.00 63.94 153 HIS A N 1
ATOM 1148 C CA . HIS A 1 153 ? 17.425 10.762 -9.476 1.00 63.94 153 HIS A CA 1
ATOM 1149 C C . HIS A 1 153 ? 18.283 11.476 -8.413 1.00 63.94 153 HIS A C 1
ATOM 1151 O O . HIS A 1 153 ? 18.035 11.299 -7.219 1.00 63.94 153 HIS A O 1
ATOM 1157 N N . ASP A 1 154 ? 19.281 12.248 -8.848 1.00 63.53 154 ASP A N 1
ATOM 1158 C CA . ASP A 1 154 ? 20.197 13.024 -7.994 1.00 63.53 154 ASP A CA 1
ATOM 1159 C C . ASP A 1 154 ? 21.046 12.198 -7.003 1.00 63.53 154 ASP A C 1
ATOM 1161 O O . ASP A 1 154 ? 21.261 12.605 -5.857 1.00 63.53 154 ASP A O 1
ATOM 1165 N N . SER A 1 155 ? 21.542 11.025 -7.415 1.00 67.19 155 SER A N 1
ATOM 1166 C CA . SER A 1 155 ? 22.471 10.228 -6.598 1.00 67.19 155 SER A CA 1
ATOM 1167 C 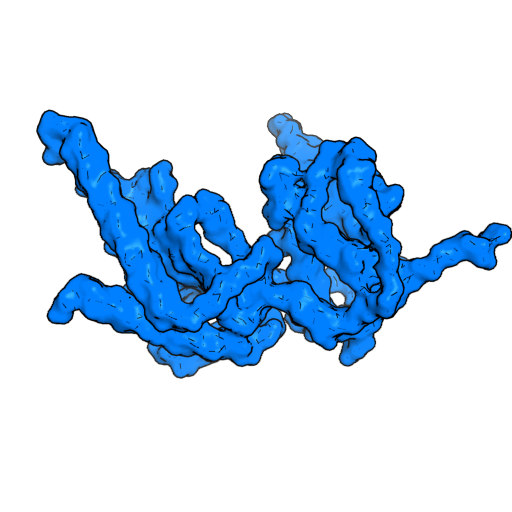C . SER A 1 155 ? 23.647 9.676 -7.400 1.00 67.19 155 SER A C 1
ATOM 1169 O O . SER A 1 155 ? 23.503 9.441 -8.595 1.00 67.19 155 SER A O 1
ATOM 1171 N N . ASP A 1 156 ? 24.755 9.377 -6.714 1.00 71.12 156 ASP A N 1
ATOM 1172 C CA . ASP A 1 156 ? 25.960 8.714 -7.254 1.00 71.12 156 ASP A CA 1
ATOM 1173 C C . ASP A 1 156 ? 25.723 7.223 -7.603 1.00 71.12 156 ASP A C 1
ATOM 1175 O O . ASP A 1 156 ? 26.609 6.375 -7.523 1.00 71.12 156 ASP A O 1
ATOM 1179 N N . LEU A 1 157 ? 24.475 6.845 -7.876 1.00 78.06 157 LEU A N 1
ATOM 1180 C CA . LEU A 1 157 ? 24.045 5.478 -8.141 1.00 78.06 157 LEU A CA 1
ATOM 1181 C C . LEU A 1 157 ? 23.513 5.377 -9.580 1.00 78.06 157 LEU A C 1
ATOM 1183 O O . LEU A 1 157 ? 23.161 6.392 -10.185 1.00 78.06 157 LEU A O 1
ATOM 1187 N N . PRO A 1 158 ? 23.472 4.170 -10.169 1.00 79.50 158 PRO A N 1
ATOM 1188 C CA . PRO A 1 158 ? 23.052 4.008 -11.554 1.00 79.50 158 PRO A CA 1
ATOM 1189 C C . PRO A 1 158 ? 21.619 4.464 -11.831 1.00 79.50 158 PRO A C 1
ATOM 1191 O O . PRO A 1 158 ? 20.671 4.078 -11.155 1.00 79.50 158 PRO A O 1
ATOM 1194 N N . VAL A 1 159 ? 21.426 5.216 -12.914 1.00 82.50 159 VAL A N 1
ATOM 1195 C CA . VAL A 1 159 ? 20.071 5.570 -13.353 1.00 82.50 159 VAL A CA 1
ATOM 1196 C C . VAL A 1 159 ? 19.391 4.301 -13.864 1.00 82.50 159 VAL A C 1
ATOM 1198 O O . VAL A 1 159 ? 19.794 3.719 -14.874 1.00 82.50 159 VAL A O 1
ATOM 1201 N N . ILE A 1 160 ? 18.355 3.859 -13.153 1.00 87.31 160 ILE A N 1
ATOM 1202 C CA . ILE A 1 160 ? 17.644 2.610 -13.434 1.00 87.31 160 ILE A CA 1
ATOM 1203 C C . ILE A 1 160 ? 16.173 2.914 -13.676 1.00 87.31 160 ILE A C 1
ATOM 1205 O O . ILE A 1 160 ? 15.554 3.679 -12.942 1.00 87.31 160 ILE A O 1
ATOM 1209 N N . VAL A 1 161 ? 15.576 2.253 -14.666 1.00 87.19 161 VAL A N 1
ATOM 1210 C CA . VAL A 1 161 ? 14.115 2.206 -14.789 1.00 87.19 161 VAL A CA 1
ATOM 1211 C C . VAL A 1 161 ? 13.616 0.926 -14.136 1.00 87.19 161 VAL A C 1
ATOM 1213 O O . VAL A 1 161 ? 13.958 -0.175 -14.572 1.00 87.19 161 VAL A O 1
ATOM 1216 N N . GLU A 1 162 ? 12.788 1.063 -13.103 1.00 92.44 162 GLU A N 1
ATOM 1217 C CA . GLU A 1 162 ? 12.188 -0.055 -12.371 1.00 92.44 162 GLU A CA 1
ATOM 1218 C C . GLU A 1 162 ? 10.665 -0.053 -12.540 1.00 92.44 162 GLU A C 1
ATOM 1220 O O . GLU A 1 162 ? 10.018 0.995 -12.517 1.00 92.44 162 GLU A O 1
ATOM 1225 N N . ALA A 1 163 ? 10.078 -1.242 -12.678 1.00 93.38 163 ALA A N 1
ATOM 1226 C CA . ALA A 1 163 ? 8.660 -1.460 -12.432 1.00 93.38 163 ALA A CA 1
ATOM 1227 C C . ALA A 1 163 ? 8.459 -2.161 -11.090 1.00 93.38 163 ALA A C 1
ATOM 1229 O O . ALA A 1 163 ? 8.921 -3.285 -10.891 1.00 93.38 163 ALA A O 1
ATOM 1230 N N . ASN A 1 164 ? 7.711 -1.527 -10.198 1.00 94.25 164 ASN A N 1
ATOM 1231 C CA . ASN A 1 164 ? 7.354 -2.078 -8.908 1.00 94.25 164 ASN A CA 1
ATOM 1232 C C . ASN A 1 164 ? 5.889 -2.516 -8.888 1.00 94.25 164 ASN A C 1
ATOM 1234 O O . ASN A 1 164 ? 4.990 -1.700 -9.090 1.00 94.25 164 ASN A O 1
ATOM 1238 N N . LEU A 1 165 ? 5.647 -3.801 -8.636 1.00 94.81 165 LEU A N 1
ATOM 1239 C CA . LEU A 1 165 ? 4.314 -4.339 -8.389 1.00 94.81 165 LEU A CA 1
ATOM 1240 C C . LEU A 1 165 ? 4.124 -4.448 -6.881 1.00 94.81 165 LEU A C 1
ATOM 1242 O O . LEU A 1 165 ? 4.809 -5.242 -6.242 1.00 94.81 165 LEU A O 1
ATOM 1246 N N . SER A 1 166 ? 3.181 -3.697 -6.327 1.00 92.31 166 SER A N 1
ATOM 1247 C CA . SER A 1 166 ? 2.859 -3.697 -4.901 1.00 92.31 166 SER A CA 1
ATOM 1248 C C . SER A 1 166 ? 1.407 -4.102 -4.680 1.00 92.31 166 SER A C 1
ATOM 1250 O O . SER A 1 166 ? 0.496 -3.530 -5.285 1.00 92.31 166 SER A O 1
ATOM 1252 N N . TYR A 1 167 ? 1.170 -5.081 -3.805 1.00 90.75 167 TYR A N 1
ATOM 1253 C CA . TYR A 1 167 ? -0.191 -5.383 -3.366 1.00 90.75 167 TYR A CA 1
ATOM 1254 C C . TYR A 1 167 ? -0.760 -4.187 -2.599 1.00 90.75 167 TYR A C 1
ATOM 1256 O O . TYR A 1 167 ? -0.133 -3.700 -1.657 1.00 90.75 167 TYR A O 1
ATOM 1264 N N . GLY A 1 168 ? -1.955 -3.744 -2.985 1.00 87.50 168 GLY A N 1
ATOM 1265 C CA . GLY A 1 168 ? -2.653 -2.651 -2.317 1.00 87.50 168 GLY A CA 1
ATOM 1266 C C . GLY A 1 168 ? -3.128 -1.527 -3.231 1.00 87.50 168 GLY A C 1
ATOM 1267 O O . GLY A 1 168 ? -3.209 -0.386 -2.789 1.00 87.50 168 GLY A O 1
ATOM 1268 N N . ALA A 1 169 ? -3.476 -1.823 -4.485 1.00 89.19 169 ALA A N 1
ATOM 1269 C CA . ALA A 1 169 ? -4.385 -0.966 -5.247 1.00 89.19 169 ALA A CA 1
ATOM 1270 C C . ALA A 1 169 ? -5.845 -1.323 -4.932 1.00 89.19 169 ALA A C 1
ATOM 1272 O O . ALA A 1 169 ? -6.152 -2.465 -4.585 1.00 89.19 169 ALA A O 1
ATOM 1273 N N . ASP A 1 170 ? -6.760 -0.359 -5.082 1.00 92.00 170 ASP A N 1
ATOM 1274 C CA . ASP A 1 170 ? -8.200 -0.571 -4.874 1.00 92.00 170 ASP A CA 1
ATOM 1275 C C . ASP A 1 170 ? -8.580 -1.146 -3.504 1.00 92.00 170 ASP A C 1
ATOM 1277 O O . ASP A 1 170 ? -9.596 -1.831 -3.357 1.00 92.00 170 ASP A O 1
ATOM 1281 N N . LEU A 1 171 ? -7.775 -0.869 -2.480 1.00 93.88 171 LEU A N 1
ATOM 1282 C CA . LEU A 1 171 ? -8.078 -1.267 -1.108 1.00 93.88 171 LEU A CA 1
ATOM 1283 C C . LEU A 1 171 ? -9.481 -0.804 -0.652 1.00 93.88 171 LEU A C 1
ATOM 1285 O O . LEU A 1 171 ? -10.165 -1.595 -0.001 1.00 93.88 171 LEU A O 1
ATOM 1289 N N . PRO A 1 172 ? -9.977 0.397 -1.035 1.00 95.50 172 PRO A N 1
ATOM 1290 C CA . PRO A 1 172 ? -11.367 0.799 -0.800 1.00 95.50 172 PRO A CA 1
ATOM 1291 C C . PRO A 1 172 ? -12.423 -0.186 -1.321 1.00 95.50 172 PRO A C 1
ATOM 1293 O O . PRO A 1 172 ? -13.388 -0.510 -0.617 1.00 95.50 172 PRO A O 1
ATOM 1296 N N . GLY A 1 173 ? -12.251 -0.640 -2.567 1.00 94.62 173 GLY A N 1
ATOM 1297 C CA . GLY A 1 173 ? -13.135 -1.603 -3.218 1.00 94.62 173 GLY A CA 1
ATOM 1298 C C . GLY A 1 173 ? -13.053 -2.954 -2.523 1.00 94.62 173 GLY A C 1
ATOM 1299 O O . GLY A 1 173 ? -14.072 -3.479 -2.078 1.00 94.62 173 GLY A O 1
ATOM 1300 N N . ARG A 1 174 ? -11.827 -3.446 -2.297 1.00 94.88 174 ARG A N 1
ATOM 1301 C CA . ARG A 1 174 ? -11.598 -4.732 -1.629 1.00 94.88 174 ARG A CA 1
ATOM 1302 C C . ARG A 1 174 ? -12.200 -4.779 -0.226 1.00 94.88 174 ARG A C 1
ATOM 1304 O O . ARG A 1 174 ? -12.849 -5.764 0.116 1.00 94.88 174 ARG A O 1
ATOM 1311 N N . LEU A 1 175 ? -12.036 -3.723 0.577 1.00 97.06 175 LEU A N 1
ATOM 1312 C CA . LEU A 1 175 ? -12.643 -3.676 1.909 1.00 97.06 175 LEU A CA 1
ATOM 1313 C C . LEU A 1 175 ? -14.175 -3.660 1.832 1.00 97.06 175 LEU A C 1
ATOM 1315 O O . LEU A 1 175 ? -14.825 -4.334 2.626 1.00 97.06 175 LEU A O 1
ATOM 1319 N N . THR A 1 176 ? -14.748 -2.932 0.869 1.00 96.81 176 THR A N 1
ATOM 1320 C CA . THR A 1 176 ? -16.205 -2.881 0.656 1.00 96.81 176 THR A CA 1
ATOM 1321 C C . THR A 1 176 ? -16.772 -4.252 0.275 1.00 96.81 176 THR A C 1
ATOM 1323 O O . THR A 1 176 ? -17.865 -4.593 0.728 1.00 96.81 176 THR A O 1
ATOM 1326 N N . ASP A 1 177 ? -16.030 -5.038 -0.508 1.00 96.06 177 ASP A N 1
ATOM 1327 C CA . ASP A 1 177 ? -16.411 -6.402 -0.887 1.00 96.06 177 ASP A CA 1
ATOM 1328 C C . ASP A 1 177 ? -16.317 -7.381 0.291 1.00 96.06 177 ASP A C 1
ATOM 1330 O O . ASP A 1 177 ? -17.197 -8.224 0.464 1.00 96.06 177 ASP A O 1
ATOM 1334 N N . LEU A 1 178 ? -15.267 -7.265 1.116 1.00 96.69 178 LEU A N 1
ATOM 1335 C CA . LEU A 1 178 ? -15.078 -8.100 2.308 1.00 96.69 178 LEU A CA 1
ATOM 1336 C C . LEU A 1 178 ? -16.109 -7.782 3.397 1.00 96.69 178 LEU A C 1
ATOM 1338 O O . LEU A 1 178 ? -16.676 -8.686 4.008 1.00 96.69 178 LEU A O 1
ATOM 1342 N N . VAL A 1 179 ? -16.340 -6.494 3.652 1.00 97.81 179 VAL A N 1
ATOM 1343 C CA . VAL A 1 179 ? -17.205 -6.002 4.722 1.00 97.81 179 VAL A CA 1
ATOM 1344 C C . VAL A 1 179 ? -18.035 -4.833 4.195 1.00 97.81 179 VAL A C 1
ATOM 1346 O O . VAL A 1 179 ? -17.560 -3.697 4.198 1.00 97.81 179 VAL A O 1
ATOM 1349 N N . PRO A 1 180 ? -19.293 -5.051 3.778 1.00 96.75 180 PRO A N 1
ATOM 1350 C CA . PRO A 1 180 ? -20.133 -3.971 3.278 1.00 96.75 180 PRO A CA 1
ATOM 1351 C C . PRO A 1 180 ? -20.320 -2.846 4.314 1.00 96.75 180 PRO A C 1
ATOM 1353 O O . PRO A 1 180 ? -20.580 -3.127 5.489 1.00 96.75 180 PRO A O 1
ATOM 1356 N N . PRO A 1 181 ? -20.212 -1.569 3.910 1.00 95.69 181 PRO A N 1
ATOM 1357 C CA . PRO A 1 181 ? -20.356 -0.438 4.816 1.00 95.69 181 PRO A CA 1
ATOM 1358 C C . PRO A 1 181 ? -21.819 -0.230 5.242 1.00 95.69 181 PRO A C 1
ATOM 1360 O O . PRO A 1 181 ? -22.743 -0.605 4.513 1.00 95.69 181 PRO A O 1
ATOM 1363 N N . PRO A 1 182 ? -22.056 0.424 6.391 1.00 92.75 182 PRO A N 1
ATOM 1364 C CA . PRO A 1 182 ? -23.399 0.746 6.854 1.00 92.75 182 PRO A CA 1
ATOM 1365 C C . PRO A 1 182 ? -24.099 1.791 5.955 1.00 92.75 182 PRO A C 1
ATOM 1367 O O . PRO A 1 182 ? -23.436 2.581 5.271 1.00 92.75 182 PRO A O 1
ATOM 1370 N N . PRO A 1 183 ? -25.448 1.835 5.962 1.00 86.19 183 PRO A N 1
ATOM 1371 C CA . PRO A 1 183 ? -26.239 2.693 5.072 1.00 86.19 183 PRO A CA 1
ATOM 1372 C C . PRO A 1 183 ? -26.233 4.184 5.448 1.00 86.19 183 PRO A C 1
ATOM 1374 O O . PRO A 1 183 ? -26.510 5.025 4.595 1.00 86.19 183 PRO A O 1
ATOM 1377 N N . HIS A 1 184 ? -25.936 4.526 6.705 1.00 78.81 184 HIS A N 1
ATOM 1378 C CA . HIS A 1 184 ? -25.966 5.900 7.214 1.00 78.81 184 HIS A CA 1
ATOM 1379 C C . HIS A 1 184 ? -24.600 6.314 7.747 1.00 78.81 184 HIS A C 1
ATOM 1381 O O . HIS A 1 184 ? -23.885 5.496 8.324 1.00 78.81 184 HIS A O 1
ATOM 1387 N N . ARG A 1 185 ? -24.250 7.586 7.530 1.00 75.81 185 ARG A N 1
ATOM 1388 C CA . ARG A 1 185 ? -22.951 8.169 7.876 1.00 75.81 185 ARG A CA 1
ATOM 1389 C C . ARG A 1 185 ? -23.146 9.542 8.480 1.00 75.81 185 ARG A C 1
ATOM 1391 O O . ARG A 1 185 ? -23.994 10.306 8.017 1.00 75.81 185 ARG A O 1
ATOM 1398 N N . THR A 1 186 ? -22.298 9.854 9.444 1.00 79.19 186 THR A N 1
ATOM 1399 C CA . THR A 1 186 ? -22.200 11.188 10.023 1.00 79.19 186 THR A CA 1
ATOM 1400 C C . THR A 1 186 ? -21.040 11.914 9.345 1.00 79.19 186 THR A C 1
ATOM 1402 O O . THR A 1 186 ? -19.937 11.365 9.320 1.00 79.19 186 THR A O 1
ATOM 1405 N N . PRO A 1 187 ? -21.255 13.112 8.774 1.00 87.44 187 PRO A N 1
ATOM 1406 C CA . PRO A 1 187 ? -20.164 13.942 8.276 1.00 87.44 187 PRO A CA 1
ATOM 1407 C C . PRO A 1 187 ? -19.130 14.215 9.374 1.00 87.44 187 PRO A C 1
ATOM 1409 O O . PRO A 1 187 ? -19.497 14.421 10.532 1.00 87.44 187 PRO A O 1
ATOM 1412 N N . VAL A 1 188 ? -17.850 14.237 9.007 1.00 93.19 188 VAL A N 1
ATOM 1413 C CA . VAL A 1 188 ? -16.741 14.508 9.930 1.00 93.19 188 VAL A CA 1
ATOM 1414 C C . VAL A 1 188 ? -16.163 15.888 9.627 1.00 93.19 188 VAL A C 1
ATOM 1416 O O . VAL A 1 188 ? -15.873 16.203 8.476 1.00 93.19 188 VAL A O 1
ATOM 1419 N N . ASP A 1 189 ? -15.994 16.710 10.662 1.00 93.94 189 ASP A N 1
ATOM 1420 C CA . ASP A 1 189 ? -15.254 17.974 10.585 1.00 93.94 189 ASP A CA 1
ATOM 1421 C C . ASP A 1 189 ? -13.747 17.693 10.686 1.00 93.94 189 ASP A C 1
ATOM 1423 O O . ASP A 1 189 ? -13.174 17.647 11.778 1.00 93.94 189 ASP A O 1
ATOM 1427 N N . TRP A 1 190 ? -13.116 17.432 9.540 1.00 95.38 190 TRP A N 1
ATOM 1428 C CA . TRP A 1 190 ? -11.695 17.089 9.479 1.00 95.38 190 TRP A CA 1
ATOM 1429 C C . TRP A 1 190 ? -10.779 18.229 9.922 1.00 95.38 190 TRP A C 1
ATOM 1431 O O . TRP A 1 190 ? -9.800 17.966 10.616 1.00 95.38 190 TRP A O 1
ATOM 1441 N N . ASP A 1 191 ? -11.125 19.479 9.615 1.00 93.81 191 ASP A N 1
ATOM 1442 C CA . ASP A 1 191 ? -10.334 20.642 10.025 1.00 93.81 191 ASP A CA 1
ATOM 1443 C C . ASP A 1 191 ? -10.320 20.775 11.554 1.00 93.81 191 ASP A C 1
ATOM 1445 O O . ASP A 1 191 ? -9.262 20.962 12.170 1.00 93.81 191 ASP A O 1
ATOM 1449 N N . GLY A 1 192 ? -11.483 20.600 12.193 1.00 95.31 192 GLY A N 1
ATOM 1450 C CA . GLY A 1 192 ? -11.602 20.563 13.649 1.00 95.31 192 GLY A CA 1
ATOM 1451 C C . GLY A 1 192 ? -10.858 19.380 14.279 1.00 95.31 192 GLY A C 1
ATOM 1452 O O . GLY A 1 192 ? -10.195 19.536 15.310 1.00 95.31 192 GLY A O 1
ATOM 1453 N N . VAL A 1 193 ? -10.916 18.198 13.655 1.00 95.94 193 VAL A N 1
ATOM 1454 C CA . VAL A 1 193 ? -10.189 17.003 14.115 1.00 95.94 193 VAL A CA 1
ATOM 1455 C C . VAL A 1 193 ? -8.678 17.218 14.041 1.00 95.94 193 VAL A C 1
ATOM 1457 O O . VAL A 1 193 ? -8.012 17.056 15.063 1.00 95.94 193 VAL A O 1
ATOM 1460 N N . SER A 1 194 ? -8.136 17.631 12.894 1.00 94.25 194 SER A N 1
ATOM 1461 C CA . SER A 1 194 ? -6.699 17.873 12.719 1.00 94.25 194 SER A CA 1
ATOM 1462 C C . SER A 1 194 ? -6.186 18.981 13.635 1.00 94.25 194 SER A C 1
ATOM 1464 O O . SER A 1 194 ? -5.130 18.823 14.247 1.00 94.25 194 SER A O 1
ATOM 1466 N N . SER A 1 195 ? -6.964 20.053 13.827 1.00 94.06 195 SER A N 1
ATOM 1467 C CA . SER A 1 195 ? -6.623 21.130 14.768 1.00 94.06 195 SER A CA 1
ATOM 1468 C C . SER A 1 195 ? -6.517 20.630 16.212 1.00 94.06 195 SER A C 1
ATOM 1470 O O . SER A 1 195 ? -5.625 21.044 16.949 1.00 94.06 195 SER A O 1
ATOM 1472 N N . ARG A 1 196 ? -7.410 19.722 16.629 1.00 95.88 196 ARG A N 1
ATOM 1473 C CA . ARG A 1 196 ? -7.421 19.161 17.990 1.00 95.88 196 ARG A CA 1
ATOM 1474 C C . ARG A 1 196 ? -6.339 18.105 18.209 1.00 95.88 196 ARG A C 1
ATOM 1476 O O . ARG A 1 196 ? -5.753 18.062 19.287 1.00 95.88 196 ARG A O 1
ATOM 1483 N N . VAL A 1 197 ? -6.099 17.245 17.221 1.00 95.31 197 VAL A N 1
ATOM 1484 C CA . VAL A 1 197 ? -5.054 16.208 17.276 1.00 95.31 197 VAL A CA 1
ATOM 1485 C C . VAL A 1 197 ? -3.657 16.835 17.144 1.00 95.31 197 VAL A C 1
ATOM 1487 O O . VAL A 1 197 ? -2.698 16.316 17.711 1.00 95.31 197 VAL A O 1
ATOM 1490 N N . GLY A 1 198 ? -3.547 17.982 16.466 1.00 93.75 198 GLY A N 1
ATOM 1491 C CA . GLY A 1 198 ? -2.301 18.732 16.282 1.00 93.75 198 GLY A CA 1
ATOM 1492 C C . GLY A 1 198 ? -1.481 18.291 15.067 1.00 93.75 198 GLY A C 1
ATOM 1493 O O . GLY A 1 198 ? -0.309 18.641 14.966 1.00 93.75 198 GLY A O 1
ATOM 1494 N N . THR A 1 199 ? -2.068 17.506 14.163 1.00 92.06 199 THR A N 1
ATOM 1495 C CA . THR A 1 199 ? -1.431 17.017 12.933 1.00 92.06 199 THR A CA 1
ATOM 1496 C C . THR A 1 199 ? -2.490 16.614 11.908 1.00 92.06 199 THR A C 1
ATOM 1498 O O . THR A 1 199 ? -3.619 16.258 12.261 1.00 92.06 199 THR A O 1
ATOM 1501 N N . SER A 1 200 ? -2.115 16.655 10.632 1.00 92.38 200 SER A N 1
ATOM 1502 C CA . SER A 1 200 ? -2.872 16.034 9.545 1.00 92.38 200 SER A CA 1
ATOM 1503 C C . SER A 1 200 ? -2.938 14.520 9.768 1.00 92.38 200 SER A C 1
ATOM 1505 O O . SER A 1 200 ? -1.981 13.936 10.284 1.00 92.38 200 SER A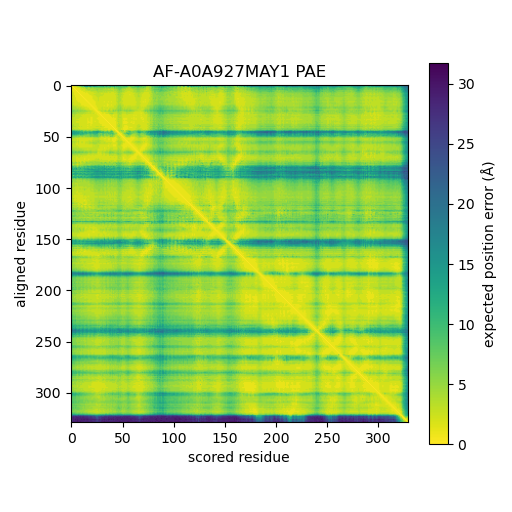 O 1
ATOM 1507 N N . LEU A 1 201 ? -4.065 13.900 9.415 1.00 94.62 201 LEU A N 1
ATOM 1508 C CA . LEU A 1 201 ? -4.262 12.454 9.516 1.00 94.62 201 LEU A CA 1
ATOM 1509 C C . LEU A 1 201 ? -4.112 11.795 8.135 1.00 94.62 201 LEU A C 1
ATOM 1511 O O . LEU A 1 201 ? -4.311 12.467 7.120 1.00 94.62 201 LEU A O 1
ATOM 1515 N N . PRO A 1 202 ? -3.788 10.492 8.082 1.00 95.31 202 PRO A N 1
ATOM 1516 C CA . PRO A 1 202 ? -3.701 9.760 6.821 1.00 95.31 202 PRO A CA 1
ATOM 1517 C C . PRO A 1 202 ? -5.025 9.785 6.036 1.00 95.31 202 PRO A C 1
ATOM 1519 O O . PRO A 1 202 ? -6.112 9.650 6.611 1.00 95.31 202 PRO A O 1
ATOM 1522 N N . ARG A 1 203 ? -4.954 9.900 4.704 1.00 94.44 203 ARG A N 1
ATOM 1523 C CA . ARG A 1 203 ? -6.140 9.917 3.823 1.00 94.44 203 ARG A CA 1
ATOM 1524 C C . ARG A 1 203 ? -6.950 8.625 3.893 1.00 94.44 203 ARG A C 1
ATOM 1526 O O . ARG A 1 203 ? -8.166 8.648 3.699 1.00 94.44 203 ARG A O 1
ATOM 1533 N N . ASP A 1 204 ? -6.300 7.501 4.175 1.00 95.44 204 ASP A N 1
ATOM 1534 C CA . ASP A 1 204 ? -6.969 6.207 4.290 1.00 95.44 204 ASP A CA 1
ATOM 1535 C C . ASP A 1 204 ? -7.916 6.150 5.506 1.00 95.44 204 ASP A C 1
ATOM 1537 O O . ASP A 1 204 ? -9.013 5.595 5.415 1.00 95.44 204 ASP A O 1
ATOM 1541 N N . TYR A 1 205 ? -7.565 6.822 6.604 1.00 96.69 205 TYR A N 1
ATOM 1542 C CA . TYR A 1 205 ? -8.428 7.009 7.766 1.00 96.69 205 TYR A CA 1
ATOM 1543 C C . TYR A 1 205 ? -9.608 7.924 7.473 1.00 96.69 205 TYR A C 1
ATOM 1545 O O . TYR A 1 205 ? -10.727 7.622 7.896 1.00 96.69 205 TYR A O 1
ATOM 1553 N N . HIS A 1 206 ? -9.380 9.010 6.726 1.00 95.69 206 HIS A N 1
ATOM 1554 C CA . HIS A 1 206 ? -10.468 9.886 6.294 1.00 95.69 206 HIS A CA 1
ATOM 1555 C C . HIS A 1 206 ? -11.509 9.081 5.520 1.00 95.69 206 HIS A C 1
ATOM 1557 O O . HIS A 1 206 ? -12.686 9.062 5.882 1.00 95.69 206 HIS A O 1
ATOM 1563 N N . TRP A 1 207 ? -11.045 8.315 4.529 1.00 96.00 207 TRP A N 1
ATOM 1564 C CA . TRP A 1 207 ? -11.903 7.440 3.746 1.00 96.00 207 TRP A CA 1
ATOM 1565 C C . TRP A 1 207 ? -12.627 6.401 4.617 1.00 96.00 207 TRP A C 1
ATOM 1567 O O . TRP A 1 207 ? -13.835 6.211 4.465 1.00 96.00 207 TRP A O 1
ATOM 1577 N N . LEU A 1 208 ? -11.931 5.755 5.563 1.00 96.75 208 LEU A N 1
ATOM 1578 C CA . LEU A 1 208 ? -12.534 4.774 6.474 1.00 96.75 208 LEU A CA 1
ATOM 1579 C C . LEU A 1 208 ? -13.654 5.392 7.313 1.00 96.75 208 LEU A C 1
ATOM 1581 O O . LEU A 1 208 ? -14.736 4.817 7.401 1.00 96.75 208 LEU A O 1
ATOM 1585 N N . MET A 1 209 ? -13.437 6.565 7.899 1.00 96.00 209 MET A N 1
ATOM 1586 C CA . MET A 1 209 ? -14.441 7.225 8.736 1.00 96.00 209 MET A CA 1
ATOM 1587 C C . MET A 1 209 ? -15.600 7.795 7.917 1.00 96.00 209 MET A C 1
ATOM 1589 O O . MET A 1 209 ? -16.748 7.707 8.341 1.00 96.00 209 MET A O 1
ATOM 1593 N N . GLU A 1 210 ? -15.350 8.298 6.712 1.00 94.88 210 GLU A N 1
ATOM 1594 C CA . GLU A 1 210 ? -16.412 8.744 5.804 1.00 94.88 210 GLU A CA 1
ATOM 1595 C C . GLU A 1 210 ? -17.233 7.575 5.242 1.00 94.88 210 GLU A C 1
ATOM 1597 O O . GLU A 1 210 ? -18.421 7.725 4.930 1.00 94.88 210 GLU A O 1
ATOM 1602 N N . ARG A 1 211 ? -16.615 6.398 5.076 1.00 95.88 211 ARG A N 1
ATOM 1603 C CA . ARG A 1 211 ? -17.267 5.214 4.504 1.00 95.88 211 ARG A CA 1
ATOM 1604 C C . ARG A 1 211 ? -17.962 4.350 5.554 1.00 95.88 211 ARG A C 1
ATOM 1606 O O . ARG A 1 211 ? -19.102 3.943 5.322 1.00 95.88 211 ARG A O 1
ATOM 1613 N N . TYR A 1 212 ? -17.294 4.067 6.663 1.00 95.62 212 TYR A N 1
ATOM 1614 C CA . TYR A 1 212 ? -17.759 3.167 7.720 1.00 95.62 212 TYR A CA 1
ATOM 1615 C C . TYR A 1 212 ? -18.222 3.910 8.974 1.00 95.62 212 TYR A C 1
ATOM 1617 O O . TYR A 1 212 ? -19.149 3.452 9.637 1.00 95.62 212 TYR A O 1
ATOM 1625 N N . GLY A 1 213 ? -17.634 5.067 9.274 1.00 93.88 213 GLY A N 1
ATOM 1626 C CA . GLY A 1 213 ? -17.858 5.769 10.534 1.00 93.88 213 GLY A CA 1
ATOM 1627 C C . GLY A 1 213 ? -17.226 5.052 11.726 1.00 93.88 213 GLY A C 1
ATOM 1628 O O . GLY A 1 213 ? -16.398 4.151 11.583 1.00 93.88 213 GLY A O 1
ATOM 1629 N N . ALA A 1 214 ? -17.635 5.463 12.925 1.00 91.31 214 ALA A N 1
ATOM 1630 C CA . ALA A 1 214 ? -17.248 4.806 14.165 1.00 91.31 214 ALA A CA 1
ATOM 1631 C C . ALA A 1 214 ? -17.899 3.420 14.264 1.00 91.31 214 ALA A C 1
ATOM 1633 O O . ALA A 1 214 ? -19.110 3.278 14.070 1.00 91.31 214 ALA A O 1
ATOM 1634 N N . GLY A 1 215 ? -17.126 2.398 14.614 1.00 93.75 215 GLY A N 1
ATOM 1635 C CA . GLY A 1 215 ? -17.655 1.046 14.742 1.00 93.75 215 GLY A CA 1
ATOM 1636 C C . GLY A 1 215 ? -16.585 -0.010 14.911 1.00 93.75 215 GLY A C 1
ATOM 1637 O O . GLY A 1 215 ? -15.397 0.282 15.061 1.00 93.75 215 GLY A O 1
ATOM 1638 N N . THR A 1 216 ? -17.051 -1.249 14.878 1.00 96.38 216 THR A N 1
ATOM 1639 C CA . THR A 1 216 ? -16.249 -2.435 15.135 1.00 96.38 216 THR A CA 1
ATOM 1640 C C . THR A 1 216 ? -16.314 -3.378 13.944 1.00 96.38 216 THR A C 1
ATOM 1642 O O . THR A 1 216 ? -17.396 -3.798 13.525 1.00 96.38 216 THR A O 1
ATOM 1645 N N . PHE A 1 217 ? -15.147 -3.738 13.421 1.00 97.44 217 PHE A N 1
ATOM 1646 C CA . PHE A 1 217 ? -14.982 -4.827 12.473 1.00 97.44 217 PHE A CA 1
ATOM 1647 C C . PHE A 1 217 ? -15.035 -6.161 13.210 1.00 97.44 217 PHE A C 1
ATOM 1649 O O . PHE A 1 217 ? -14.306 -6.409 14.172 1.00 97.44 217 PHE A O 1
ATOM 1656 N N . ASP A 1 218 ? -15.944 -7.002 12.740 1.00 95.94 218 ASP A N 1
ATOM 1657 C CA . ASP A 1 218 ? -16.192 -8.368 13.177 1.00 95.94 218 ASP A CA 1
ATOM 1658 C C . ASP A 1 218 ? -16.455 -8.513 14.685 1.00 95.94 218 ASP A C 1
ATOM 1660 O O . ASP A 1 218 ? -16.142 -9.521 15.306 1.00 95.94 218 ASP A O 1
ATOM 1664 N N . GLY A 1 219 ? -16.997 -7.459 15.311 1.00 94.88 219 GLY A N 1
ATOM 1665 C CA . GLY A 1 219 ? -17.216 -7.410 16.761 1.00 94.88 219 GLY A CA 1
ATOM 1666 C C . GLY A 1 219 ? -15.932 -7.457 17.605 1.00 94.88 219 GLY A C 1
ATOM 1667 O O . GLY A 1 219 ? -16.023 -7.544 18.828 1.00 94.88 219 GLY A O 1
ATOM 1668 N N . TYR A 1 220 ? -14.758 -7.383 16.972 1.00 96.56 220 TYR A N 1
ATOM 1669 C CA . TYR A 1 220 ? -13.460 -7.544 17.616 1.00 96.56 220 TYR A CA 1
ATOM 1670 C C . TYR A 1 220 ? -12.614 -6.268 17.574 1.00 96.56 220 TYR A C 1
ATOM 1672 O O . TYR A 1 220 ? -12.201 -5.788 18.629 1.00 96.56 220 TYR A O 1
ATOM 1680 N N . LEU A 1 221 ? -12.384 -5.706 16.382 1.00 97.44 221 LEU A N 1
ATOM 1681 C CA . LEU A 1 221 ? -11.485 -4.571 16.154 1.00 97.44 221 LEU A CA 1
ATOM 1682 C C . LEU A 1 221 ? -12.281 -3.273 15.982 1.00 97.44 221 LEU A C 1
ATOM 1684 O O . LEU A 1 221 ? -12.939 -3.067 14.964 1.00 97.44 221 LEU A O 1
ATOM 1688 N N . SER A 1 222 ? -12.227 -2.390 16.972 1.00 97.31 222 SER A N 1
ATOM 1689 C CA . SER A 1 222 ? -12.943 -1.113 16.989 1.00 97.31 222 SER A CA 1
ATOM 1690 C C . SER A 1 222 ? -12.039 0.025 16.545 1.00 97.31 222 SER A C 1
ATOM 1692 O O . SER A 1 222 ? -10.974 0.225 17.123 1.00 97.31 222 SER A O 1
ATOM 1694 N N . LEU A 1 223 ? -12.470 0.792 15.543 1.00 96.50 223 LEU A N 1
ATOM 1695 C CA . LEU A 1 223 ? -11.752 1.999 15.142 1.00 96.50 223 LEU A CA 1
ATOM 1696 C C . LEU A 1 223 ? -12.047 3.130 16.130 1.00 96.50 223 LEU A C 1
ATOM 1698 O O . LEU A 1 223 ? -13.202 3.375 16.485 1.00 96.50 223 LEU A O 1
ATOM 1702 N N . THR A 1 224 ? -11.004 3.843 16.543 1.00 96.06 224 THR A N 1
ATOM 1703 C CA . THR A 1 224 ? -11.127 5.056 17.347 1.00 96.06 224 THR A CA 1
ATOM 1704 C C . THR A 1 224 ? -11.854 6.109 16.511 1.00 96.06 224 THR A C 1
ATOM 1706 O O . THR A 1 224 ? -11.373 6.448 15.426 1.00 96.06 224 THR A O 1
ATOM 1709 N N . PRO A 1 225 ? -13.003 6.640 16.965 1.00 94.81 225 PRO A N 1
ATOM 1710 C CA . PRO A 1 225 ? -13.712 7.672 16.222 1.00 94.81 225 PRO A CA 1
ATOM 1711 C C . PRO A 1 225 ? -12.902 8.974 16.193 1.00 94.81 225 PRO A C 1
ATOM 1713 O O . PRO A 1 225 ? -12.168 9.245 17.150 1.00 94.81 225 PRO A O 1
ATOM 1716 N N . PRO A 1 226 ? -13.088 9.838 15.175 1.00 95.31 226 PRO A N 1
ATOM 1717 C CA . PRO A 1 226 ? -12.303 11.060 15.038 1.00 95.31 226 PRO A CA 1
ATOM 1718 C C . PRO A 1 226 ? -12.361 11.920 16.296 1.00 95.31 226 PRO A C 1
ATOM 1720 O O . PRO A 1 226 ? -11.334 12.404 16.752 1.00 95.31 226 PRO A O 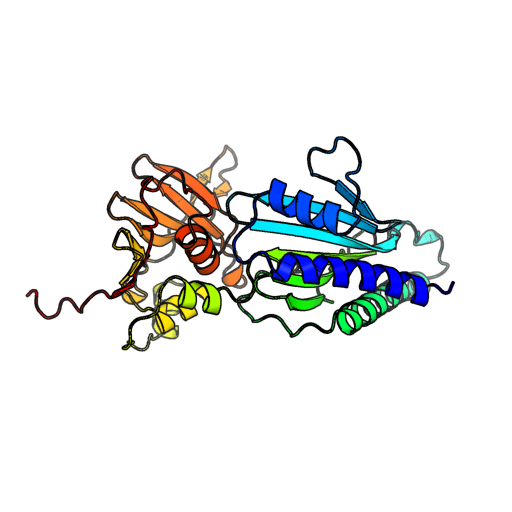1
ATOM 1723 N N . THR A 1 227 ? -13.537 12.030 16.922 1.00 93.06 227 THR A N 1
ATOM 1724 C CA . THR A 1 227 ? -13.780 12.794 18.157 1.00 93.06 227 THR A CA 1
ATOM 1725 C C . THR A 1 227 ? -13.045 12.261 19.389 1.00 93.06 227 THR A C 1
ATOM 1727 O O . THR A 1 227 ? -12.821 13.031 20.320 1.00 93.06 227 THR A O 1
ATOM 1730 N N . ALA A 1 228 ? -12.644 10.987 19.398 1.00 94.19 228 ALA A N 1
ATOM 1731 C CA . ALA A 1 228 ? -11.928 10.355 20.507 1.00 94.19 228 ALA A CA 1
ATOM 1732 C C . ALA A 1 228 ? -10.418 10.204 20.265 1.00 94.19 228 ALA A C 1
ATOM 1734 O O . ALA A 1 228 ? -9.712 9.782 21.179 1.00 94.19 228 ALA A O 1
ATOM 1735 N N . LEU A 1 229 ? -9.905 10.554 19.077 1.00 95.69 229 LEU A N 1
ATOM 1736 C CA . LEU A 1 229 ? -8.459 10.582 18.838 1.00 95.69 229 LEU A CA 1
ATOM 1737 C C . LEU A 1 229 ? -7.777 11.524 19.836 1.00 95.69 229 LEU A C 1
ATOM 1739 O O . LEU A 1 229 ? -8.215 12.662 20.015 1.00 95.69 229 LEU A O 1
ATOM 1743 N N . SER A 1 230 ? -6.713 11.059 20.482 1.00 93.44 230 SER A N 1
ATOM 1744 C CA . SER A 1 230 ? -5.879 11.886 21.355 1.00 93.44 230 SER A CA 1
ATOM 1745 C C . SER A 1 230 ? -4.866 12.698 20.544 1.00 93.44 230 SER A C 1
ATOM 1747 O O . SER A 1 230 ? -4.740 12.536 19.334 1.00 93.44 230 SER A O 1
ATOM 1749 N N . THR A 1 231 ? -4.096 13.558 21.206 1.00 93.50 231 THR A N 1
ATOM 1750 C CA . THR A 1 231 ? -2.844 14.059 20.622 1.00 93.50 231 THR A CA 1
ATOM 1751 C C . THR A 1 231 ? -1.825 12.914 20.521 1.00 93.50 231 THR A C 1
ATOM 1753 O O . THR A 1 231 ? -1.876 12.006 21.365 1.00 93.50 231 THR A O 1
ATOM 1756 N N . PRO A 1 232 ? -0.888 12.936 19.553 1.00 94.50 232 PRO A N 1
ATOM 1757 C CA . PRO A 1 232 ? 0.186 11.953 19.482 1.00 94.50 232 PRO A CA 1
ATOM 1758 C C . PRO A 1 232 ? 0.975 11.866 20.792 1.00 94.50 232 PRO A C 1
ATOM 1760 O O . PRO A 1 232 ? 1.330 12.879 21.397 1.00 94.50 232 PRO A O 1
ATOM 1763 N N . VAL A 1 233 ? 1.250 10.641 21.229 1.00 93.19 233 VAL A N 1
ATOM 1764 C CA . VAL A 1 233 ? 2.054 10.334 22.410 1.00 93.19 233 VAL A CA 1
ATOM 1765 C C . VAL A 1 233 ? 3.523 10.298 21.988 1.00 93.19 233 VAL A C 1
ATOM 1767 O O . VAL A 1 233 ? 3.878 9.473 21.141 1.00 93.19 233 VAL A O 1
ATOM 1770 N N . PRO A 1 234 ? 4.397 11.158 22.542 1.00 91.25 234 PRO A N 1
ATOM 1771 C CA . PRO A 1 234 ? 5.815 11.138 22.210 1.00 91.25 234 PRO A CA 1
ATOM 1772 C C . PRO A 1 234 ? 6.442 9.787 22.558 1.00 91.25 234 PRO A C 1
ATOM 1774 O O . PRO A 1 234 ? 6.187 9.240 23.633 1.00 91.25 234 PRO A O 1
ATOM 1777 N N . GLY A 1 235 ? 7.284 9.263 21.670 1.00 87.12 235 GLY A N 1
ATOM 1778 C CA . GLY A 1 235 ? 7.989 8.017 21.934 1.00 87.12 235 GLY A CA 1
ATOM 1779 C C . GLY A 1 235 ? 9.017 8.164 23.067 1.00 87.12 235 GLY A C 1
ATOM 1780 O O . GLY A 1 235 ? 9.517 9.272 23.316 1.00 87.12 235 GLY A O 1
ATOM 1781 N N . PRO A 1 236 ? 9.353 7.071 23.780 1.00 86.38 236 PRO A N 1
ATOM 1782 C CA . PRO A 1 236 ? 10.400 7.080 24.794 1.00 86.38 236 PRO A CA 1
ATOM 1783 C C . PRO A 1 236 ? 11.770 7.455 24.214 1.00 86.38 236 PRO A C 1
ATOM 1785 O O . PRO A 1 236 ? 12.064 7.231 23.035 1.00 86.38 236 PRO A O 1
ATOM 1788 N N . LEU A 1 237 ? 12.634 7.979 25.086 1.00 88.44 237 LEU A N 1
ATOM 1789 C CA . LEU A 1 237 ? 14.056 8.152 24.799 1.00 88.44 237 LEU A CA 1
ATOM 1790 C C . LEU A 1 237 ? 14.767 6.803 24.931 1.00 88.44 237 LEU A C 1
ATOM 1792 O O . LEU A 1 237 ? 14.689 6.165 25.982 1.00 88.44 237 LEU A O 1
ATOM 1796 N N . VAL A 1 238 ? 15.493 6.395 23.894 1.00 84.50 238 VAL A N 1
ATOM 1797 C CA . VAL A 1 238 ? 16.235 5.131 23.850 1.00 84.50 238 VAL A CA 1
ATOM 1798 C C . VAL A 1 238 ? 17.728 5.357 23.613 1.00 84.50 238 VAL A C 1
ATOM 1800 O O . VAL A 1 238 ? 18.153 6.304 22.946 1.00 84.50 238 VAL A O 1
ATOM 1803 N N . GLY A 1 239 ? 18.538 4.457 24.171 1.00 83.44 239 GLY A N 1
ATOM 1804 C CA . GLY A 1 239 ? 19.992 4.455 24.014 1.00 83.44 239 GLY A CA 1
ATOM 1805 C C . GLY A 1 239 ? 20.732 5.547 24.796 1.00 83.44 239 GLY A C 1
ATOM 1806 O O . GLY A 1 239 ? 20.150 6.464 25.375 1.00 83.44 239 GLY A O 1
ATOM 1807 N N . VAL A 1 240 ? 22.064 5.443 24.805 1.00 76.94 240 VAL A N 1
ATOM 1808 C CA . VAL A 1 240 ? 22.961 6.374 25.521 1.00 76.94 240 VAL A CA 1
ATOM 1809 C C . VAL A 1 240 ? 22.871 7.794 24.952 1.00 76.94 240 VAL A C 1
ATOM 1811 O O . VAL A 1 240 ? 22.958 8.766 25.698 1.00 76.94 240 VAL A O 1
ATOM 1814 N N . LEU A 1 241 ? 22.635 7.910 23.642 1.00 81.25 241 LEU A N 1
ATOM 1815 C CA . LEU A 1 241 ? 22.504 9.185 22.933 1.00 81.25 241 LEU A CA 1
ATOM 1816 C C . LEU A 1 241 ? 21.113 9.831 23.074 1.00 81.25 241 LEU A C 1
ATOM 1818 O O . LEU A 1 241 ? 20.903 10.903 22.520 1.00 81.25 241 LEU A O 1
ATOM 1822 N N . ARG A 1 242 ? 20.180 9.214 23.821 1.00 83.50 242 ARG A N 1
ATOM 1823 C CA . ARG A 1 242 ? 18.798 9.694 24.018 1.00 83.50 242 ARG A CA 1
ATOM 1824 C C . ARG A 1 242 ? 18.092 10.015 22.697 1.00 83.50 242 ARG A C 1
ATOM 1826 O O . ARG A 1 242 ? 17.517 11.088 22.538 1.00 83.50 242 ARG A O 1
ATOM 1833 N N . TYR A 1 243 ? 18.124 9.072 21.760 1.00 82.69 243 TYR A N 1
ATOM 1834 C CA . TYR A 1 243 ? 17.316 9.177 20.550 1.00 82.69 243 TYR A CA 1
ATOM 1835 C C . TYR A 1 243 ? 15.839 9.059 20.937 1.00 82.69 243 TYR A C 1
ATOM 1837 O O . TYR A 1 243 ? 15.459 8.118 21.637 1.00 82.69 243 TYR A O 1
ATOM 1845 N N . GLN A 1 244 ? 15.013 10.020 20.527 1.00 84.50 244 GLN A N 1
ATOM 1846 C CA . GLN A 1 244 ? 13.578 9.940 20.758 1.00 84.50 244 GLN A CA 1
ATOM 1847 C C . GLN A 1 244 ? 12.953 9.042 19.698 1.00 84.50 244 GLN A C 1
ATOM 1849 O O . GLN A 1 244 ? 13.052 9.321 18.507 1.00 84.50 244 GLN A O 1
ATOM 1854 N N . THR A 1 245 ? 12.314 7.960 20.137 1.00 86.69 245 THR A N 1
ATOM 1855 C CA . THR A 1 245 ? 11.538 7.123 19.219 1.00 86.69 245 THR A CA 1
ATOM 1856 C C . THR A 1 245 ? 10.350 7.911 18.651 1.00 86.69 245 THR A C 1
ATOM 1858 O O . THR A 1 245 ? 9.875 8.850 19.302 1.00 86.69 245 THR A O 1
ATOM 1861 N N . PRO A 1 246 ? 9.862 7.559 17.448 1.00 91.25 246 PRO A N 1
ATOM 1862 C CA . PRO A 1 246 ? 8.759 8.282 16.832 1.00 91.25 246 PRO A CA 1
ATOM 1863 C C . PRO A 1 246 ? 7.518 8.325 17.729 1.00 91.25 246 PRO A C 1
ATOM 1865 O O . PRO A 1 246 ? 7.234 7.381 18.474 1.00 91.25 246 PRO A O 1
ATOM 1868 N N . ALA A 1 247 ? 6.777 9.431 17.654 1.00 94.00 247 ALA A N 1
ATOM 1869 C CA . ALA A 1 247 ? 5.500 9.553 18.342 1.00 94.00 247 ALA A CA 1
ATOM 1870 C C . ALA A 1 247 ? 4.494 8.529 17.802 1.00 94.00 247 ALA A C 1
ATOM 1872 O O . ALA A 1 247 ? 4.590 8.090 16.654 1.00 94.00 247 ALA A O 1
ATOM 1873 N N . THR A 1 248 ? 3.513 8.173 18.628 1.00 96.00 248 THR A N 1
ATOM 1874 C CA . THR A 1 248 ? 2.452 7.240 18.244 1.00 96.00 248 THR A CA 1
ATOM 1875 C C . THR A 1 248 ? 1.066 7.819 18.479 1.00 96.00 248 THR A C 1
ATOM 1877 O O . THR A 1 248 ? 0.869 8.617 19.393 1.00 96.00 248 THR A O 1
ATOM 1880 N N . LEU A 1 249 ? 0.092 7.424 17.663 1.00 96.75 249 LEU A N 1
ATOM 1881 C CA . LEU A 1 249 ? -1.302 7.844 17.803 1.00 96.75 249 LEU A CA 1
ATOM 1882 C C . LEU A 1 249 ? -2.227 6.617 17.743 1.00 96.75 249 LEU A C 1
ATOM 1884 O O . LEU A 1 249 ? -2.338 6.019 16.672 1.00 96.75 249 LEU A O 1
ATOM 1888 N N . PRO A 1 250 ? -2.889 6.232 18.852 1.00 96.94 250 PRO A N 1
ATOM 1889 C CA . PRO A 1 250 ? -3.830 5.114 18.865 1.00 96.94 250 PRO A CA 1
ATOM 1890 C C . PRO A 1 250 ? -5.011 5.341 17.921 1.00 96.94 250 PRO A C 1
ATOM 1892 O O . PRO A 1 250 ? -5.712 6.349 18.017 1.00 96.94 250 PRO A O 1
ATOM 1895 N N . VAL A 1 251 ? -5.263 4.375 17.042 1.00 97.56 251 VAL A N 1
ATOM 1896 C CA . VAL A 1 251 ? -6.295 4.456 15.999 1.00 97.56 251 VAL A CA 1
ATOM 1897 C C . VAL A 1 251 ? -7.312 3.324 16.054 1.00 97.56 251 VAL A C 1
ATOM 1899 O O . VAL A 1 251 ? -8.427 3.478 15.561 1.00 97.56 251 VAL A O 1
ATOM 1902 N N . ALA A 1 252 ? -6.976 2.196 16.666 1.00 97.50 252 ALA A N 1
ATOM 1903 C CA . ALA A 1 252 ? -7.945 1.137 16.888 1.00 97.50 252 ALA A CA 1
ATOM 1904 C C . ALA A 1 252 ? -7.604 0.342 18.139 1.00 97.50 252 ALA A C 1
ATOM 1906 O O . ALA A 1 252 ? -6.453 0.285 18.572 1.00 97.50 252 ALA A O 1
ATOM 1907 N N . THR A 1 253 ? -8.611 -0.304 18.703 1.00 97.31 253 THR A N 1
A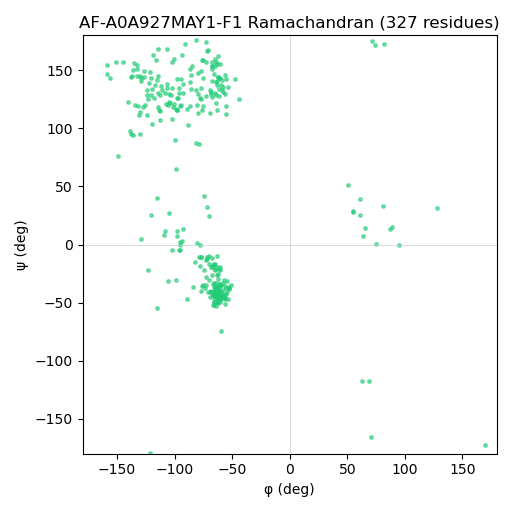TOM 1908 C CA . THR A 1 253 ? -8.455 -1.206 19.836 1.00 97.31 253 THR A CA 1
ATOM 1909 C C . THR A 1 253 ? -9.264 -2.464 19.610 1.00 97.31 253 THR A C 1
ATOM 1911 O O . THR A 1 253 ? -10.299 -2.476 18.945 1.00 97.31 253 THR A O 1
ATOM 1914 N N . THR A 1 254 ? -8.776 -3.552 20.170 1.00 97.12 254 THR A N 1
ATOM 1915 C CA . THR A 1 254 ? -9.480 -4.828 20.205 1.00 97.12 254 THR A CA 1
ATOM 1916 C C . THR A 1 254 ? -10.120 -5.030 21.574 1.00 97.12 254 THR A C 1
ATOM 1918 O O . THR A 1 254 ? -9.711 -4.435 22.574 1.00 97.12 254 THR A O 1
ATOM 1921 N N . VAL A 1 255 ? -11.124 -5.901 21.643 1.00 94.19 255 VAL A N 1
ATOM 1922 C CA . VAL A 1 255 ? -11.829 -6.219 22.899 1.00 94.19 255 VAL A CA 1
ATOM 1923 C C . VAL A 1 255 ? -10.959 -6.906 23.964 1.00 94.19 255 VAL A C 1
ATOM 1925 O O . VAL A 1 255 ? -11.360 -6.948 25.123 1.00 94.19 255 VAL A O 1
ATOM 1928 N N . ASP A 1 256 ? -9.801 -7.469 23.605 1.00 93.88 256 ASP A N 1
ATOM 1929 C CA . ASP A 1 256 ? -8.835 -8.056 24.552 1.00 93.88 256 ASP A CA 1
ATOM 1930 C C . ASP A 1 256 ? -7.674 -7.117 24.911 1.00 93.88 256 ASP A C 1
ATOM 1932 O O . ASP A 1 256 ? -6.769 -7.513 25.644 1.00 93.88 256 ASP A O 1
ATOM 1936 N N . GLY A 1 257 ? -7.737 -5.856 24.478 1.00 94.38 257 GLY A N 1
ATOM 1937 C CA . GLY A 1 257 ? -6.806 -4.812 24.898 1.00 94.38 257 GLY A CA 1
ATOM 1938 C C . GLY A 1 257 ? -5.615 -4.596 23.968 1.00 94.38 257 GLY A C 1
ATOM 1939 O O . GLY A 1 257 ? -4.829 -3.686 24.226 1.00 94.38 257 GLY A O 1
ATOM 1940 N N . THR A 1 258 ? -5.491 -5.345 22.866 1.00 96.88 258 THR A N 1
ATOM 1941 C CA . THR A 1 258 ? -4.510 -5.019 21.819 1.00 96.88 258 THR A CA 1
ATOM 1942 C C . THR A 1 258 ? -4.866 -3.678 21.178 1.00 96.88 258 THR A C 1
ATOM 1944 O O . THR A 1 258 ? -6.011 -3.459 20.771 1.00 96.88 258 THR A O 1
ATOM 1947 N N . THR A 1 259 ? -3.884 -2.786 21.076 1.00 97.19 259 THR A N 1
ATOM 1948 C CA . THR A 1 259 ? -4.023 -1.442 20.503 1.00 97.19 259 THR A CA 1
ATOM 1949 C C . THR A 1 259 ? -3.249 -1.341 19.197 1.00 97.19 259 THR A C 1
ATOM 1951 O O . THR A 1 259 ? -2.111 -1.795 19.103 1.00 97.19 259 THR A O 1
ATOM 1954 N N . LEU A 1 260 ? -3.859 -0.724 18.192 1.00 97.81 260 LEU A N 1
ATOM 1955 C CA . LEU A 1 260 ? -3.201 -0.333 16.954 1.00 97.81 260 LEU A CA 1
ATOM 1956 C C . LEU A 1 260 ? -2.950 1.161 17.027 1.00 97.81 260 LEU A C 1
ATOM 1958 O O . LEU A 1 260 ? -3.877 1.940 17.267 1.00 97.81 260 LEU A O 1
ATOM 1962 N N . SER A 1 261 ? -1.713 1.551 16.768 1.00 97.62 261 SER A N 1
ATOM 1963 C CA . SER A 1 261 ? -1.293 2.944 16.751 1.00 97.62 261 SER A CA 1
ATOM 1964 C C . SER A 1 261 ? -0.557 3.241 15.460 1.00 97.62 261 SER A C 1
ATOM 1966 O O . SER A 1 261 ? 0.253 2.432 15.013 1.00 97.62 261 SER A O 1
ATOM 1968 N N . TRP A 1 262 ? -0.778 4.419 14.885 1.00 97.44 262 TRP A N 1
ATOM 1969 C CA . TRP A 1 262 ? 0.163 4.930 13.897 1.00 97.44 262 TRP A CA 1
ATOM 1970 C C . TRP A 1 262 ? 1.486 5.255 14.565 1.00 97.44 262 TRP A C 1
ATOM 1972 O O . TRP A 1 262 ? 1.501 5.802 15.667 1.00 97.44 262 TRP A O 1
ATOM 1982 N N . VAL A 1 263 ? 2.576 4.955 13.876 1.00 95.94 263 VAL A N 1
ATOM 1983 C CA . VAL A 1 263 ? 3.916 5.453 14.155 1.00 95.94 263 VAL A CA 1
ATOM 1984 C C . VAL A 1 263 ? 4.157 6.608 13.192 1.00 95.94 263 VAL A C 1
ATOM 1986 O O . VAL A 1 263 ? 4.109 6.436 11.972 1.00 95.94 263 VAL A O 1
ATOM 1989 N N . LEU A 1 264 ? 4.343 7.801 13.750 1.00 93.00 264 LEU A N 1
ATOM 1990 C CA . LEU A 1 264 ? 4.331 9.036 12.978 1.00 93.00 264 LEU A CA 1
ATOM 1991 C C . LEU A 1 264 ? 5.671 9.261 12.267 1.00 93.00 264 LEU A C 1
ATOM 1993 O O . LEU A 1 264 ? 6.728 9.270 12.899 1.00 93.00 264 LEU A O 1
ATOM 1997 N N . SER A 1 265 ? 5.588 9.537 10.969 1.00 83.75 265 SER A N 1
ATOM 1998 C CA . SER A 1 265 ? 6.605 10.253 10.181 1.00 83.75 265 SER A CA 1
ATOM 1999 C C . SER A 1 265 ? 6.282 11.763 10.197 1.00 83.75 265 SER A C 1
ATOM 2001 O O . SER A 1 265 ? 5.218 12.135 10.710 1.00 83.75 265 SER A O 1
ATOM 2003 N N . PRO A 1 266 ? 7.143 12.667 9.681 1.00 80.44 266 PRO A N 1
ATOM 2004 C CA . PRO A 1 266 ? 6.809 14.092 9.591 1.00 80.44 266 PRO A CA 1
ATOM 2005 C C . PRO A 1 266 ? 5.408 14.322 9.001 1.00 80.44 266 PRO A C 1
ATOM 2007 O O . PRO A 1 266 ? 4.974 13.582 8.121 1.00 80.44 266 PRO A O 1
ATOM 2010 N N . ALA A 1 267 ? 4.679 15.321 9.508 1.00 71.50 267 ALA A N 1
ATOM 2011 C CA . ALA A 1 267 ? 3.247 15.494 9.226 1.00 71.50 267 ALA A CA 1
ATOM 2012 C C . ALA A 1 267 ? 2.923 15.731 7.737 1.00 71.50 267 ALA A C 1
ATOM 2014 O O . ALA A 1 267 ? 1.827 15.406 7.285 1.00 71.50 267 ALA A O 1
ATOM 2015 N N . GLU A 1 268 ? 3.879 16.262 6.973 1.00 78.00 268 GLU A N 1
ATOM 2016 C CA . GLU A 1 268 ? 3.801 16.408 5.512 1.00 78.00 268 GLU A CA 1
ATOM 2017 C C . GLU A 1 268 ? 3.707 15.059 4.771 1.00 78.00 268 GLU A C 1
ATOM 2019 O O . GLU A 1 268 ? 3.195 15.003 3.657 1.00 78.00 268 GLU A O 1
ATOM 2024 N N . TYR A 1 269 ? 4.089 13.965 5.437 1.00 84.19 269 TYR A N 1
ATOM 2025 C CA . TYR A 1 269 ? 4.019 12.587 4.955 1.00 84.19 269 TYR A CA 1
ATOM 2026 C C . TYR A 1 269 ? 3.037 11.745 5.782 1.00 84.19 269 TYR A C 1
ATOM 2028 O O . TYR A 1 269 ? 3.312 10.584 6.089 1.00 84.19 269 TYR A O 1
ATOM 2036 N N . ALA A 1 270 ? 1.886 12.312 6.167 1.00 87.69 270 ALA A N 1
ATOM 2037 C CA . ALA A 1 270 ? 0.866 11.593 6.941 1.00 87.69 270 ALA A CA 1
ATOM 2038 C C . ALA A 1 270 ? 0.453 10.257 6.293 1.00 87.69 270 ALA A C 1
ATOM 2040 O O . ALA A 1 270 ? 0.272 9.261 6.984 1.00 87.69 270 ALA A O 1
ATOM 2041 N N . ASP A 1 271 ? 0.389 10.189 4.962 1.00 89.19 271 ASP A N 1
ATOM 2042 C CA . ASP A 1 271 ? 0.065 8.948 4.241 1.00 89.19 271 ASP A CA 1
ATOM 2043 C C . ASP A 1 271 ? 1.182 7.891 4.259 1.00 89.19 271 ASP A C 1
ATOM 2045 O O . ASP A 1 271 ? 0.952 6.756 3.852 1.00 89.19 271 ASP A O 1
ATOM 2049 N N . GLN A 1 272 ? 2.384 8.248 4.715 1.00 87.69 272 GLN A N 1
ATOM 2050 C CA . GLN A 1 272 ? 3.507 7.324 4.897 1.00 87.69 272 GLN A CA 1
ATOM 2051 C C . GLN A 1 272 ? 3.598 6.798 6.339 1.00 87.69 272 GLN A C 1
ATOM 2053 O O . GLN A 1 272 ? 4.532 6.068 6.681 1.00 87.69 272 GLN A O 1
ATOM 2058 N N . TRP A 1 273 ? 2.666 7.180 7.218 1.00 93.94 273 TRP A N 1
ATOM 2059 C CA . TRP A 1 273 ? 2.612 6.621 8.564 1.00 93.94 273 TRP A CA 1
ATOM 2060 C C . TRP A 1 273 ? 2.317 5.127 8.500 1.00 93.94 273 TRP A C 1
ATOM 2062 O O . TRP A 1 273 ? 1.485 4.663 7.721 1.00 93.94 273 TRP A O 1
ATOM 2072 N N . HIS A 1 274 ? 2.987 4.374 9.362 1.00 94.00 274 HIS A N 1
ATOM 2073 C CA . HIS A 1 274 ? 2.859 2.925 9.428 1.00 94.00 274 HIS A CA 1
ATOM 2074 C C . HIS A 1 274 ? 2.232 2.499 10.755 1.00 94.00 274 HIS A C 1
ATOM 2076 O O . HIS A 1 274 ? 2.075 3.313 11.667 1.00 94.00 274 HIS A O 1
ATOM 2082 N N . LEU A 1 275 ? 1.828 1.237 10.872 1.00 96.50 275 LEU A N 1
ATOM 2083 C CA . LEU A 1 275 ? 1.134 0.740 12.054 1.00 96.50 275 LEU A CA 1
ATOM 2084 C C . LEU A 1 275 ? 2.069 0.019 13.020 1.00 96.50 275 LEU A C 1
ATOM 2086 O O . LEU A 1 275 ? 2.922 -0.769 12.625 1.00 96.50 275 LEU A O 1
ATOM 2090 N N . ARG A 1 276 ? 1.816 0.218 14.309 1.00 96.38 276 ARG A N 1
ATOM 2091 C CA . ARG A 1 276 ? 2.305 -0.613 15.406 1.00 96.38 276 ARG A CA 1
ATOM 2092 C C . ARG A 1 276 ? 1.124 -1.293 16.078 1.00 96.38 276 ARG A C 1
ATOM 2094 O O . ARG A 1 276 ? 0.157 -0.632 16.453 1.00 96.38 276 ARG A O 1
ATOM 2101 N N . VAL A 1 277 ? 1.224 -2.604 16.259 1.00 96.94 277 VAL A N 1
ATOM 2102 C CA . VAL A 1 277 ? 0.285 -3.411 17.043 1.00 96.94 277 VAL A CA 1
ATOM 2103 C C . VAL A 1 277 ? 0.922 -3.685 18.398 1.00 96.94 277 VAL A C 1
ATOM 2105 O O . VAL A 1 277 ? 1.971 -4.320 18.449 1.00 96.94 277 VAL A O 1
ATOM 2108 N N . THR A 1 278 ? 0.302 -3.224 19.481 1.00 96.19 278 THR A N 1
ATOM 2109 C CA . THR A 1 278 ? 0.770 -3.444 20.856 1.00 96.19 278 THR A CA 1
ATOM 2110 C C . THR A 1 278 ? -0.224 -4.324 21.601 1.00 96.19 278 THR A C 1
ATOM 2112 O O . THR A 1 278 ? -1.372 -3.925 21.801 1.00 96.19 278 THR A O 1
ATOM 2115 N N . GLY A 1 279 ? 0.212 -5.521 21.988 1.00 94.62 279 GLY A N 1
ATOM 2116 C CA . GLY A 1 279 ? -0.565 -6.464 22.785 1.00 94.62 279 GLY A CA 1
ATOM 2117 C C . GLY A 1 279 ? -0.742 -6.011 24.242 1.00 94.62 279 GLY A C 1
ATOM 2118 O O . GLY A 1 279 ? -0.051 -5.102 24.707 1.00 94.62 279 GLY A O 1
ATOM 2119 N N . PRO A 1 280 ? -1.648 -6.654 24.999 1.00 91.50 280 PRO A N 1
ATOM 2120 C CA . PRO A 1 280 ? -1.904 -6.320 26.405 1.00 91.50 280 PRO A CA 1
ATOM 2121 C C . PRO A 1 280 ? -0.712 -6.608 27.336 1.00 91.50 280 PRO A C 1
ATOM 2123 O O . PRO A 1 280 ? -0.668 -6.113 28.459 1.00 91.50 280 PRO A O 1
ATOM 2126 N N . ASP A 1 281 ? 0.246 -7.412 26.879 1.00 91.25 281 ASP A N 1
ATOM 2127 C CA . ASP A 1 281 ? 1.503 -7.745 27.549 1.00 91.25 281 ASP A CA 1
ATOM 2128 C C . ASP A 1 281 ? 2.670 -6.821 27.148 1.00 91.25 281 ASP A C 1
ATOM 2130 O O . ASP A 1 281 ? 3.823 -7.128 27.446 1.00 91.25 281 ASP A O 1
ATOM 2134 N N . ASP A 1 282 ? 2.371 -5.699 26.482 1.00 86.69 282 ASP A N 1
ATOM 2135 C CA . ASP A 1 282 ? 3.331 -4.714 25.960 1.00 86.69 282 ASP A CA 1
ATOM 2136 C C . ASP A 1 282 ? 4.248 -5.261 24.844 1.00 86.69 282 ASP A C 1
ATOM 2138 O O . ASP A 1 282 ? 5.243 -4.641 24.458 1.00 86.69 282 ASP A O 1
ATOM 2142 N N . THR A 1 283 ? 3.907 -6.418 24.260 1.00 93.00 283 THR A N 1
ATOM 2143 C CA . THR A 1 283 ? 4.582 -6.905 23.052 1.00 93.00 283 THR A CA 1
ATOM 2144 C C . THR A 1 283 ? 4.162 -6.071 21.847 1.00 93.00 283 THR A C 1
ATOM 2146 O O . THR A 1 283 ? 2.975 -5.899 21.574 1.00 93.00 283 THR A O 1
ATOM 2149 N N . SER A 1 284 ? 5.135 -5.551 21.098 1.00 92.75 284 SER A N 1
ATOM 2150 C CA . SER A 1 284 ? 4.873 -4.715 19.924 1.00 92.75 284 SER A CA 1
ATOM 2151 C C . SER A 1 284 ? 5.332 -5.371 18.625 1.00 92.75 284 SER A C 1
ATOM 2153 O O . SER A 1 284 ? 6.336 -6.083 18.577 1.00 92.75 284 SER A O 1
ATOM 2155 N N . LEU A 1 285 ? 4.569 -5.127 17.563 1.00 94.12 285 LEU A N 1
ATOM 2156 C CA . LEU A 1 285 ? 4.872 -5.518 16.194 1.00 94.12 285 LEU A CA 1
ATOM 2157 C C . LEU A 1 285 ? 4.674 -4.313 15.277 1.00 94.12 285 LEU A C 1
ATOM 2159 O O . LEU A 1 285 ? 3.560 -3.802 15.165 1.00 94.12 285 LEU A O 1
ATOM 2163 N N . ASP A 1 286 ? 5.745 -3.902 14.605 1.00 93.69 286 ASP A N 1
ATOM 2164 C CA . ASP A 1 286 ? 5.691 -2.871 13.571 1.00 93.69 286 ASP A CA 1
ATOM 2165 C C . ASP A 1 286 ? 5.335 -3.490 12.220 1.00 93.69 286 ASP A C 1
ATOM 2167 O O . ASP A 1 286 ? 5.876 -4.524 11.822 1.00 93.69 286 ASP A O 1
ATOM 2171 N N . LEU A 1 287 ? 4.406 -2.845 11.524 1.00 93.19 287 LEU A N 1
ATOM 2172 C CA . LEU A 1 287 ? 3.915 -3.209 10.206 1.00 93.19 287 LEU A CA 1
ATOM 2173 C C . LEU A 1 287 ? 4.066 -1.993 9.297 1.00 93.19 287 LEU A C 1
ATOM 2175 O O . LEU A 1 287 ? 3.449 -0.963 9.548 1.00 93.19 287 LEU A O 1
ATOM 2179 N N . SER A 1 288 ? 4.836 -2.118 8.217 1.00 90.94 288 SER A N 1
ATOM 2180 C CA . SER A 1 288 ? 5.100 -1.043 7.244 1.00 90.94 288 SER A CA 1
ATOM 2181 C C . SER A 1 288 ? 3.911 -0.739 6.315 1.00 90.94 288 SER A C 1
ATOM 2183 O O . SER A 1 288 ? 4.091 -0.578 5.112 1.00 90.94 288 SER A O 1
ATOM 2185 N N . VAL A 1 289 ? 2.688 -0.714 6.850 1.00 92.94 289 VAL A N 1
ATOM 2186 C CA . VAL A 1 289 ? 1.441 -0.493 6.103 1.00 92.94 289 VAL A CA 1
ATOM 2187 C C . VAL A 1 289 ? 0.552 0.534 6.793 1.00 92.94 289 VAL A C 1
ATOM 2189 O O . VAL A 1 289 ? 0.599 0.683 8.016 1.00 92.94 289 VAL A O 1
ATOM 2192 N N . GLY A 1 290 ? -0.296 1.193 6.000 1.00 94.19 290 GLY A N 1
ATOM 2193 C CA . GLY A 1 290 ? -1.387 2.033 6.492 1.00 94.19 290 GLY A CA 1
ATOM 2194 C C . GLY A 1 290 ? -2.549 1.222 7.079 1.00 94.19 290 GLY A C 1
ATOM 2195 O O . GLY A 1 290 ? -2.595 -0.012 6.996 1.00 94.19 290 GLY A O 1
ATOM 2196 N N . LEU A 1 291 ? -3.525 1.924 7.655 1.00 96.44 291 LEU A N 1
ATOM 2197 C CA . LEU A 1 291 ? -4.660 1.307 8.342 1.00 96.44 291 LEU A CA 1
ATOM 2198 C C . LEU A 1 291 ? -5.573 0.544 7.387 1.00 96.44 291 LEU A C 1
ATOM 2200 O O . LEU A 1 291 ? -6.003 -0.567 7.695 1.00 96.44 291 LEU A O 1
ATOM 2204 N N . LEU A 1 292 ? -5.869 1.119 6.225 1.00 96.44 292 LEU A N 1
ATOM 2205 C CA . LEU A 1 292 ? -6.772 0.500 5.263 1.00 96.44 292 LEU A CA 1
ATOM 2206 C C . LEU A 1 292 ? -6.189 -0.798 4.690 1.00 96.44 292 LEU A C 1
ATOM 2208 O O . LEU A 1 292 ? -6.891 -1.807 4.615 1.00 96.44 292 LEU A O 1
ATOM 2212 N N . GLN A 1 293 ? -4.901 -0.795 4.338 1.00 95.50 293 GLN A N 1
ATOM 2213 C CA . GLN A 1 293 ? -4.210 -1.999 3.875 1.00 95.50 293 GLN A CA 1
ATOM 2214 C C . GLN A 1 293 ? -4.199 -3.078 4.956 1.00 95.50 293 GLN A C 1
ATOM 2216 O O . GLN A 1 293 ? -4.517 -4.231 4.669 1.00 95.50 293 GLN A O 1
ATOM 2221 N N . PHE A 1 294 ? -3.890 -2.701 6.200 1.00 95.94 294 PHE A N 1
ATOM 2222 C CA . PHE A 1 294 ? -3.947 -3.623 7.327 1.00 95.94 294 PHE A CA 1
ATOM 2223 C C . PHE A 1 294 ? -5.331 -4.259 7.478 1.00 95.94 294 PHE A C 1
ATOM 2225 O O . PHE A 1 294 ? -5.418 -5.476 7.610 1.00 95.94 294 PHE A O 1
ATOM 2232 N N . LEU A 1 295 ? -6.408 -3.468 7.419 1.00 97.06 295 LEU A N 1
ATOM 2233 C CA . LEU A 1 295 ? -7.771 -3.988 7.537 1.00 97.06 295 LEU A CA 1
ATOM 2234 C C . LEU A 1 295 ? -8.091 -4.989 6.427 1.00 97.06 295 LEU A C 1
ATOM 2236 O O . LEU A 1 295 ? -8.630 -6.049 6.722 1.00 97.06 295 LEU A O 1
ATOM 2240 N N . VAL A 1 296 ? -7.734 -4.695 5.175 1.00 96.31 296 VAL A N 1
ATOM 2241 C CA . VAL A 1 296 ? -7.941 -5.629 4.055 1.00 96.31 296 VAL A CA 1
ATOM 2242 C C . VAL A 1 296 ? -7.180 -6.935 4.281 1.00 96.31 296 VAL A C 1
ATOM 2244 O O . VAL A 1 296 ? -7.770 -8.010 4.195 1.00 96.31 296 VAL A O 1
ATOM 2247 N N . VAL A 1 297 ? -5.892 -6.852 4.621 1.00 94.50 297 VAL A N 1
ATOM 2248 C CA . VAL A 1 297 ? -5.047 -8.031 4.850 1.00 94.50 297 VAL A CA 1
ATOM 2249 C C . VAL A 1 297 ? -5.570 -8.857 6.027 1.00 94.50 297 VAL A C 1
ATOM 2251 O O . VAL A 1 297 ? -5.758 -10.064 5.887 1.00 94.50 297 VAL A O 1
ATOM 2254 N N . ALA A 1 298 ? -5.881 -8.217 7.153 1.00 95.00 298 ALA A N 1
ATOM 2255 C CA . ALA A 1 298 ? -6.372 -8.894 8.345 1.00 95.00 298 ALA A CA 1
ATOM 2256 C C . ALA A 1 298 ? -7.762 -9.517 8.121 1.00 95.00 298 ALA A C 1
ATOM 2258 O O . ALA A 1 298 ? -7.979 -10.664 8.490 1.00 95.00 298 ALA A O 1
ATOM 2259 N N . LEU A 1 299 ? -8.692 -8.812 7.465 1.00 96.31 299 LEU A N 1
ATOM 2260 C CA . LEU A 1 299 ? -10.062 -9.293 7.227 1.00 96.31 299 LEU A CA 1
ATOM 2261 C C . LEU A 1 299 ? -10.169 -10.305 6.079 1.00 96.31 299 LEU A C 1
ATOM 2263 O O . LEU A 1 299 ? -11.150 -11.041 6.020 1.00 96.31 299 LEU A O 1
ATOM 2267 N N . SER A 1 300 ? -9.172 -10.379 5.191 1.00 93.88 300 SER A N 1
ATOM 2268 C CA . SER A 1 300 ? -9.091 -11.438 4.174 1.00 93.88 300 SER A CA 1
ATOM 2269 C C . SER A 1 300 ? -8.810 -12.825 4.771 1.00 93.88 300 SER A C 1
ATOM 2271 O O . SER A 1 300 ? -9.033 -13.836 4.110 1.00 93.88 300 SER A O 1
ATOM 2273 N N . GLY A 1 301 ? -8.295 -12.886 6.007 1.00 89.25 301 GLY A N 1
ATOM 2274 C CA . GLY A 1 301 ? -7.854 -14.124 6.655 1.00 89.25 301 GLY A CA 1
ATOM 2275 C C . GLY A 1 301 ? -6.519 -14.674 6.134 1.00 89.25 301 GLY A C 1
ATOM 2276 O O . GLY A 1 301 ? -6.053 -15.698 6.628 1.00 89.25 301 GLY A O 1
ATOM 2277 N N . GLY A 1 302 ? -5.874 -14.005 5.168 1.00 80.12 302 GLY A N 1
ATOM 2278 C CA . GLY A 1 302 ? -4.579 -14.419 4.614 1.00 80.12 302 GLY A CA 1
ATOM 2279 C C . GLY A 1 302 ? -3.388 -14.193 5.552 1.00 80.12 302 GLY A C 1
ATOM 2280 O O . GLY A 1 302 ? -2.307 -14.729 5.314 1.00 80.12 302 GLY A O 1
ATOM 2281 N N . TYR A 1 303 ? -3.574 -13.424 6.627 1.00 84.94 303 TYR A N 1
ATOM 2282 C CA . TYR A 1 303 ? -2.522 -13.091 7.580 1.00 84.94 303 TYR A CA 1
ATOM 2283 C C . TYR A 1 303 ? -3.039 -13.110 9.021 1.00 84.94 303 TYR A C 1
ATOM 2285 O O . TYR A 1 303 ? -3.958 -12.374 9.380 1.00 84.94 303 TYR A O 1
ATOM 2293 N N . ALA A 1 304 ? -2.402 -13.928 9.858 1.00 87.25 304 ALA A N 1
ATOM 2294 C CA . ALA A 1 304 ? -2.658 -13.968 11.290 1.00 87.25 304 ALA A CA 1
ATOM 2295 C C . ALA A 1 304 ? -1.752 -12.963 12.015 1.00 87.25 304 ALA A C 1
ATOM 2297 O O . ALA A 1 304 ? -0.528 -13.113 12.030 1.00 87.25 304 ALA A O 1
ATOM 2298 N N . VAL A 1 305 ? -2.357 -11.958 12.649 1.00 90.25 305 VAL A N 1
ATOM 2299 C CA . VAL A 1 305 ? -1.651 -11.033 13.544 1.00 90.25 305 VAL A CA 1
ATOM 2300 C C . VAL A 1 305 ? -1.386 -11.770 14.862 1.00 90.25 305 VAL A C 1
ATOM 2302 O O . VAL A 1 305 ? -2.352 -12.154 15.517 1.00 90.25 305 VAL A O 1
ATOM 2305 N N . PRO A 1 306 ? -0.126 -11.968 15.295 1.00 91.19 306 PRO A N 1
ATOM 2306 C CA . PRO A 1 306 ? 0.174 -12.763 16.492 1.00 91.19 306 PRO A CA 1
ATOM 2307 C C . PRO A 1 306 ? -0.511 -12.274 17.777 1.00 91.19 306 PRO A C 1
ATOM 2309 O O . PRO A 1 306 ? -0.817 -13.078 18.650 1.00 91.19 306 PRO A O 1
ATOM 2312 N N . GLN A 1 307 ? -0.747 -10.964 17.889 1.00 91.81 307 GLN A N 1
ATOM 2313 C CA . GLN A 1 307 ? -1.419 -10.326 19.024 1.00 91.81 307 GLN A CA 1
ATOM 2314 C C . GLN A 1 307 ? -2.948 -10.470 18.988 1.00 91.81 307 GLN A C 1
ATOM 2316 O O . GLN A 1 307 ? -3.616 -10.114 19.956 1.00 91.81 307 GLN A O 1
ATOM 2321 N N . PHE A 1 308 ? -3.520 -10.932 17.874 1.00 93.38 308 PHE A N 1
ATOM 2322 C CA . PHE A 1 308 ? -4.961 -11.111 17.731 1.00 93.38 308 PHE A CA 1
ATOM 2323 C C . PHE A 1 308 ? -5.381 -12.532 18.089 1.00 93.38 308 PHE A C 1
ATOM 2325 O O . PHE A 1 308 ? -4.582 -13.470 18.136 1.00 93.38 308 PHE A O 1
ATOM 2332 N N . ARG A 1 309 ? -6.681 -12.703 18.322 1.00 92.56 309 ARG A N 1
ATOM 2333 C CA . ARG A 1 309 ? -7.267 -14.026 18.528 1.00 92.56 309 ARG A CA 1
ATOM 2334 C C . ARG A 1 309 ? -7.174 -14.865 17.258 1.00 92.56 309 ARG A C 1
ATOM 2336 O O . ARG A 1 309 ? -7.312 -14.359 16.150 1.00 92.56 309 ARG A O 1
ATOM 2343 N N . VAL A 1 310 ? -7.009 -16.172 17.445 1.00 91.56 310 VAL A N 1
ATOM 2344 C CA . VAL A 1 310 ? -6.884 -17.148 16.350 1.00 91.56 310 VAL A CA 1
ATOM 2345 C C . VAL A 1 310 ? -8.152 -17.276 15.494 1.00 91.56 310 VAL A C 1
ATOM 2347 O O . VAL A 1 310 ? -8.084 -17.764 14.373 1.00 91.56 310 VAL A O 1
ATOM 2350 N N . ASP A 1 311 ? -9.308 -16.872 16.024 1.00 91.44 311 ASP A N 1
ATOM 2351 C CA . ASP A 1 311 ? -10.608 -16.916 15.351 1.00 91.44 311 ASP A CA 1
ATOM 2352 C C . ASP A 1 311 ? -10.976 -15.607 14.636 1.00 91.44 311 ASP A C 1
ATOM 2354 O O . ASP A 1 311 ? -12.062 -15.519 14.065 1.00 91.44 311 ASP A O 1
ATOM 2358 N N . PHE A 1 312 ? -10.085 -14.608 14.645 1.00 93.25 312 PHE A N 1
ATOM 2359 C CA . PHE A 1 312 ? -10.238 -13.391 13.857 1.00 93.25 312 PHE A CA 1
ATOM 2360 C C . PHE A 1 312 ? -9.452 -13.487 12.532 1.00 93.25 312 PHE A C 1
ATOM 2362 O O . PHE A 1 312 ? -8.270 -13.838 12.553 1.00 93.25 312 PHE A O 1
ATOM 2369 N N . PRO A 1 313 ? -10.053 -13.099 11.393 1.00 95.88 313 PRO A N 1
ATOM 2370 C CA . PRO A 1 313 ? -11.456 -12.724 11.231 1.00 95.88 313 PRO A CA 1
ATOM 2371 C C . PRO A 1 313 ? -12.362 -13.963 11.212 1.00 95.88 313 PRO A C 1
ATOM 2373 O O . PRO A 1 313 ? -11.942 -15.071 10.875 1.00 95.88 313 PRO A O 1
ATOM 2376 N N . SER A 1 314 ? -13.643 -13.764 11.502 1.00 94.81 314 SER A N 1
ATOM 2377 C CA . SER A 1 314 ? -14.676 -14.756 11.249 1.00 94.81 314 SER A CA 1
ATOM 2378 C C . SER A 1 314 ? -14.791 -15.045 9.748 1.00 94.81 314 SER A C 1
ATOM 2380 O O . SER A 1 314 ? -14.388 -14.253 8.896 1.00 94.81 314 SER A O 1
ATOM 2382 N N . ALA A 1 315 ? -15.413 -16.171 9.391 1.00 93.69 315 ALA A N 1
ATOM 2383 C CA . ALA A 1 315 ? -15.614 -16.559 7.990 1.00 93.69 315 ALA A CA 1
ATOM 2384 C C . ALA A 1 315 ? -16.496 -15.582 7.181 1.00 93.69 315 ALA A C 1
ATOM 2386 O O . ALA A 1 315 ? -16.659 -15.735 5.971 1.00 93.69 315 ALA A O 1
ATOM 2387 N N . SER A 1 316 ? -17.152 -14.624 7.834 1.00 94.56 316 SER A N 1
ATOM 2388 C CA . SER A 1 316 ? -18.000 -13.622 7.189 1.00 94.56 316 SER A CA 1
ATOM 2389 C C . SER A 1 316 ? -17.946 -12.334 8.004 1.00 94.56 316 SER A C 1
ATOM 2391 O O . SER A 1 316 ? -18.899 -12.055 8.743 1.00 94.56 316 SER A O 1
ATOM 2393 N N . PRO A 1 317 ? -16.842 -11.571 7.899 1.00 96.75 317 PRO A N 1
ATOM 2394 C CA . PRO A 1 317 ? -16.628 -10.397 8.723 1.00 96.75 317 PRO A CA 1
ATOM 2395 C C . PRO A 1 317 ? -17.709 -9.346 8.467 1.00 96.75 317 PRO A C 1
ATOM 2397 O O . PRO A 1 317 ? -18.208 -9.171 7.353 1.00 96.75 317 PRO A O 1
ATOM 2400 N N . ARG A 1 318 ? -18.113 -8.642 9.524 1.00 96.81 318 ARG A N 1
ATOM 2401 C CA . ARG A 1 318 ? -19.176 -7.625 9.461 1.00 96.81 318 ARG A CA 1
ATOM 2402 C C . ARG A 1 318 ? -18.755 -6.351 10.153 1.00 96.81 318 ARG A C 1
ATOM 2404 O O . ARG A 1 318 ? -18.027 -6.396 11.131 1.00 96.81 318 ARG A O 1
ATOM 2411 N N . PHE A 1 319 ? -19.281 -5.221 9.706 1.00 96.81 319 PHE A N 1
ATOM 2412 C CA . PHE A 1 319 ? -19.114 -3.967 10.422 1.00 96.81 319 PHE A CA 1
ATOM 2413 C C . PHE A 1 319 ? -20.329 -3.691 11.307 1.00 96.81 319 PHE A C 1
ATOM 2415 O O . PHE A 1 319 ? -21.471 -3.753 10.844 1.00 96.81 319 PHE A O 1
ATOM 2422 N N . VAL A 1 320 ? -20.083 -3.370 12.575 1.00 94.62 320 VAL A N 1
ATOM 2423 C CA . VAL A 1 320 ? -21.109 -2.950 13.532 1.00 94.62 320 VAL A CA 1
ATOM 2424 C C . VAL A 1 320 ? -20.857 -1.485 13.885 1.00 94.62 320 VAL A C 1
ATOM 2426 O O . VAL A 1 320 ? -19.897 -1.202 14.600 1.00 94.62 320 VAL A O 1
ATOM 2429 N N . PRO A 1 321 ? -21.688 -0.542 13.403 1.00 92.50 321 PRO A N 1
ATOM 2430 C CA . PRO A 1 321 ? -21.562 0.860 13.781 1.00 92.50 321 PRO A CA 1
ATOM 2431 C C . PRO A 1 321 ? -21.746 1.038 15.287 1.00 92.50 321 PRO A C 1
ATOM 2433 O O . PRO A 1 321 ? -22.617 0.393 15.884 1.00 92.50 321 PRO A O 1
ATOM 2436 N N . VAL A 1 322 ? -20.989 1.955 15.892 1.00 87.00 322 VAL A N 1
ATOM 2437 C CA . VAL A 1 322 ? -21.324 2.440 17.234 1.00 87.00 322 VAL A CA 1
ATOM 2438 C C . VAL A 1 322 ? -22.676 3.140 17.116 1.00 87.00 322 VAL A C 1
ATOM 2440 O O . VAL A 1 322 ? -22.809 4.129 16.399 1.00 87.00 322 VAL A O 1
ATOM 2443 N N . ARG A 1 323 ? -23.708 2.607 17.777 1.00 69.81 323 ARG A N 1
ATOM 2444 C CA . ARG A 1 323 ? -24.956 3.356 17.952 1.00 69.81 323 ARG A CA 1
ATOM 2445 C C . ARG A 1 323 ? -24.648 4.514 18.886 1.00 69.81 323 ARG A C 1
ATOM 2447 O O . ARG A 1 323 ? -24.036 4.276 19.927 1.00 69.81 323 ARG A O 1
ATOM 2454 N N . ASP A 1 324 ? -25.058 5.727 18.519 1.00 48.81 324 ASP A N 1
ATOM 2455 C CA . ASP A 1 324 ? -24.983 6.878 19.417 1.00 48.81 324 ASP A CA 1
ATOM 2456 C C . ASP A 1 324 ? -25.468 6.455 20.805 1.00 48.81 324 ASP A C 1
ATOM 2458 O O . ASP A 1 324 ? -26.568 5.919 20.962 1.00 48.81 324 ASP A O 1
ATOM 2462 N N . VAL A 1 325 ? -24.635 6.680 21.820 1.00 42.91 325 VAL A N 1
ATOM 2463 C CA . VAL A 1 325 ? -24.912 6.378 23.235 1.00 42.91 325 VAL A CA 1
ATOM 2464 C C . VAL A 1 325 ? -25.955 7.367 23.798 1.00 42.91 325 VAL A C 1
ATOM 2466 O O . VAL A 1 325 ? -25.931 7.735 24.964 1.00 42.91 325 VAL A O 1
ATOM 2469 N N . ALA A 1 326 ? -26.886 7.832 22.963 1.00 38.56 326 ALA A N 1
ATOM 2470 C CA . ALA A 1 326 ? -27.958 8.741 23.343 1.00 38.56 326 ALA A CA 1
ATOM 2471 C C . ALA A 1 326 ? -29.103 8.035 24.099 1.00 38.56 326 ALA A C 1
ATOM 2473 O O . ALA A 1 326 ? -29.919 8.721 24.700 1.00 38.56 326 ALA A O 1
ATOM 2474 N N . ASP A 1 327 ? -29.127 6.696 24.140 1.00 29.23 327 ASP A N 1
ATOM 2475 C CA . ASP A 1 327 ? -30.160 5.910 24.843 1.00 29.23 327 ASP A CA 1
ATOM 2476 C C . ASP A 1 327 ? -29.658 5.224 26.136 1.00 29.23 327 ASP A C 1
ATOM 2478 O O . ASP A 1 327 ? -30.343 4.362 26.688 1.00 29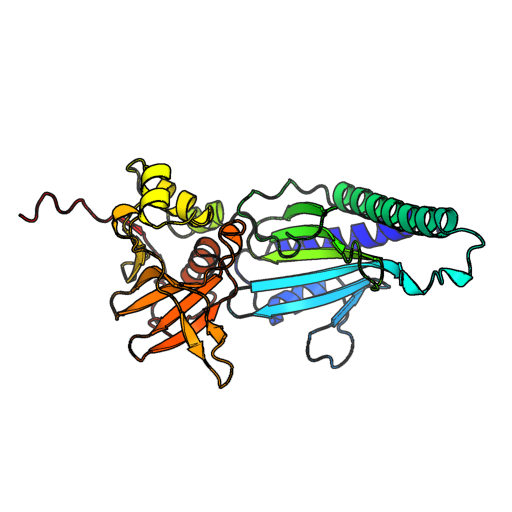.23 327 ASP A O 1
ATOM 2482 N N . ALA A 1 328 ? -28.463 5.568 26.633 1.00 28.97 328 ALA A N 1
ATOM 2483 C CA . ALA A 1 328 ? -27.884 4.962 27.843 1.00 28.97 328 ALA A CA 1
ATOM 2484 C C . ALA A 1 328 ? -27.584 5.962 28.977 1.00 28.97 328 ALA A C 1
ATOM 2486 O O . ALA A 1 328 ? -26.725 5.686 29.820 1.00 28.97 328 ALA A O 1
ATOM 2487 N N . ILE A 1 329 ? -28.291 7.099 29.018 1.00 32.78 329 ILE A N 1
ATOM 2488 C CA . ILE A 1 329 ? -28.322 8.015 30.172 1.00 32.78 329 ILE A CA 1
ATOM 2489 C C . ILE A 1 329 ? -29.772 8.347 30.517 1.00 32.78 329 ILE A C 1
ATOM 2491 O O . ILE A 1 329 ? -30.502 8.785 29.604 1.00 32.78 329 ILE A O 1
#

Sequence (329 aa):
MTRVDDYRARADRLAALVARFTHLVDLPSLDQIVDVLVTAGWSPSGASPHPLFTAGDVTARIRVDRATATIAVELADFGCSDDLECDDFDDDDAYVAALDQRYTDAEEVVGIVSGRLGLPSADALAVDVLADHGDRVRLRAGHWAVTVAVVQHDSDLPVIVEANLSYGADLPGRLTDLVPPPPHRTPVDWDGVSSRVGTSLPRDYHWLMERYGAGTFDGYLSLTPPTALSTPVPGPLVGVLRYQTPATLPVATTVDGTTLSWVLSPAEYADQWHLRVTGPDDTSLDLSVGLLQFLVVALSGGYAVPQFRVDFPSASPRFVPVRDVADAI

Radius of gyration: 22.71 Å; Cα contacts (8 Å, |Δi|>4): 604; chains: 1; bounding box: 68×42×63 Å